Protein AF-A0A3D1PD24-F1 (afdb_monomer)

Mean predicted aligned error: 14.8 Å

Foldseek 3Di:
DDDAPDDPVLLVVLVPCLVPPPDVQLVLLSQLVNCVVPDPDQLVVSCVVSVHDSVVSVVSSVQCVVPNSVSSVDDPDDDDDDPCVVVLVVLVVVCVVPPDPALVSSQVVCCVPPVDHDDSVVSVVVCVVSPDDDDDDDDAPPPDDVVQQVCCCVPPVVVVVVCVVVVQAWEKFKDKDKAWLFADEDDDPDPDDDDADTDPDRFIKMKIKIATPPVRDIDIDIDRDDCALVNLLVVLVVVCVVVVPHAAEYEDEPDPRCPDPSNVVSCVVSNYHYHYHDHRPVVPRPCVVVNVVVCVVPRHRDGDPHYQPFDWDFDDDPVNPDDTDIDTDRDPPDDSVNVNVVPVVD

Solvent-accessible surface area (backbone atoms only — not comparable to full-atom values): 20754 Å² total; per-residue (Å²): 133,87,84,78,79,79,54,74,68,59,52,55,49,31,71,55,38,31,82,64,46,94,45,69,73,36,15,53,48,33,41,49,52,45,54,57,74,78,43,92,67,51,53,62,56,51,13,65,74,66,74,52,55,44,64,55,49,53,52,48,49,52,38,32,65,74,46,39,69,63,44,52,64,58,74,87,84,72,81,80,79,58,85,61,62,83,46,40,70,64,53,49,53,51,39,69,80,54,63,59,92,42,43,64,51,42,35,54,50,43,28,72,76,70,68,52,83,64,56,47,68,56,47,45,53,49,44,44,74,75,66,55,73,97,71,83,84,83,89,74,61,91,76,41,52,70,64,58,47,47,50,46,41,63,74,51,48,48,58,50,52,52,41,32,74,71,68,65,31,47,47,31,26,37,55,75,48,79,46,62,46,51,62,35,84,75,92,73,96,61,100,61,92,83,85,78,74,66,56,93,58,94,47,39,37,34,34,44,36,33,29,32,74,81,82,61,50,75,50,75,51,80,42,68,79,81,91,47,40,64,57,51,44,57,47,52,51,55,49,37,72,75,50,72,83,52,52,38,36,37,38,32,68,84,52,70,54,68,71,35,68,68,36,52,51,50,29,56,77,63,60,38,45,80,41,71,52,57,68,67,48,66,88,76,40,67,44,55,56,53,50,56,50,46,50,58,71,63,33,47,80,39,73,58,98,62,75,78,57,82,41,76,48,76,46,70,48,95,84,63,83,52,81,74,40,79,42,82,42,72,59,86,88,60,54,74,69,58,61,53,59,67,54,77,74,106

Nearest PDB structures (foldseek):
  7pel-assembly1_E  TM=8.522E-01  e=7.371E-05  Simian T-lymphotropic virus 1
  7ouf-assembly1_E  TM=5.739E-01  e=8.511E-06  Simian T-lymphotropic virus 1
  5ejk-assembly1_B  TM=6.943E-01  e=9.308E-05  Rous sarcoma virus - Prague C
  1cz9-assembly1_A-2  TM=6.840E-01  e=8.546E-04  Avian sarcoma virus
  7pel-assembly1_D  TM=4.764E-01  e=1.246E-04  Simian T-lymphotropic virus 1

Secondary structure (DSSP, 8-state):
-PPP---HHHHHHHHHHHHH-S-HHHHHHHHHHHHHHH----HHHHHHHHTS-HHHHHHHHHHHHHHHHHHHH-----PPPPTTGGGHHHHHHHHHHS--SSHHHHHHHHHHHH-----HHHHHHHHHHTT----PPPP--TT--HHHHHHHIIIIIHHHHHHHHTTS-EEEEEEEEEEE-S-B------SSPPP-PPPSS--EEEEEEEEETTT--EEEEEESS---HHHHHHHHHHHHHHS-SS-EEEEE---GGGSSHHHHHHHHHTTEEEEEPPTT-TTT-THHHHHHHHHHHHTBT---SS----EEEEE--TTS-SPPEEEEE--TTS-HHHHHHHHHT-

Radius of gyration: 34.72 Å; Cα contacts (8 Å, |Δi|>4): 420; chains: 1; bounding box: 72×53×85 Å

Sequence (346 aa):
MLTLQINEADLAVLTYEKYLYPCLLVQKRLEVIHLRALTELTNQQIAKLAGVHPDTVTDYVRCYNAKGLDGLKAVGYRGTNSSLDEHKSSLQASFLEQPPISSNQAVARIKALTGIVRSPTQVRQWMKKIGMKYQKTGQVPAKADPVKQQEWVTDTLTPLIQQVKEGKAHLLFMDSAHLVMGVFLCCLWSFSRVFIQSASARKRLNVLGAVDAVSKQITFLTITTYITAQTVVDFLGQLREKYPTLPLYIVLDNARYQHCQLVKQTAQLLAIHLLFLPAYSPNLNIIERLWKWLKKTCLYTRFYEAALPIRWVLLRD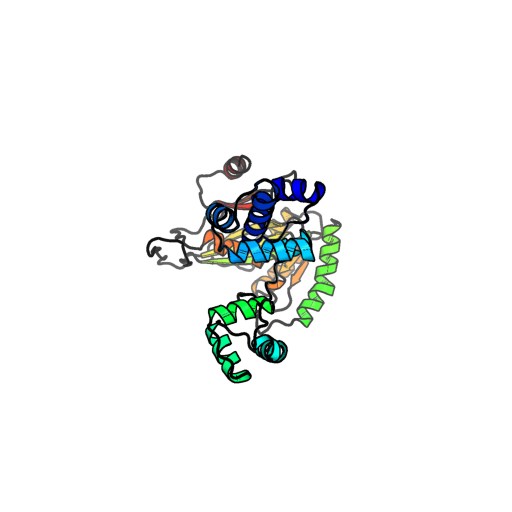PEGKLKTMALLCTDESFASLKIVSLFVRR

pLDDT: mean 82.23, std 16.43, range [32.06, 98.0]

Structure (mmCIF, N/CA/C/O backbone):
data_AF-A0A3D1PD24-F1
#
_entry.id   AF-A0A3D1PD24-F1
#
loop_
_atom_site.group_PDB
_atom_site.id
_atom_site.type_symbol
_atom_site.label_atom_id
_atom_site.label_alt_id
_atom_site.label_comp_id
_atom_site.label_asym_id
_atom_site.label_entity_id
_atom_site.label_seq_id
_atom_site.pdbx_PDB_ins_code
_atom_site.Cartn_x
_atom_site.Cartn_y
_atom_site.Cartn_z
_atom_site.occupancy
_atom_site.B_iso_or_equiv
_atom_site.auth_seq_id
_atom_site.auth_comp_id
_atom_site.auth_asym_id
_atom_site.auth_atom_id
_atom_site.pdbx_PDB_model_num
ATOM 1 N N . MET A 1 1 ? 42.394 17.077 -56.781 1.00 60.22 1 MET A N 1
ATOM 2 C CA . MET A 1 1 ? 41.866 17.383 -55.431 1.00 60.22 1 MET A CA 1
ATOM 3 C C . MET A 1 1 ? 40.442 17.884 -55.586 1.00 60.22 1 MET A C 1
ATOM 5 O O . MET A 1 1 ? 40.209 18.676 -56.484 1.00 60.22 1 MET A O 1
ATOM 9 N N . LEU A 1 2 ? 39.496 17.404 -54.776 1.00 70.12 2 LEU A N 1
ATOM 10 C CA . LEU A 1 2 ? 38.156 17.999 -54.707 1.00 70.12 2 LEU A CA 1
ATOM 11 C C . LEU A 1 2 ? 38.251 19.316 -53.932 1.00 70.12 2 LEU A C 1
ATOM 13 O O . LEU A 1 2 ? 38.697 19.307 -52.785 1.00 70.12 2 LEU A O 1
ATOM 17 N N . THR A 1 3 ? 37.856 20.421 -54.560 1.00 79.31 3 THR A N 1
ATOM 18 C CA . THR A 1 3 ? 37.843 21.747 -53.934 1.00 79.31 3 THR A CA 1
ATOM 19 C C . THR A 1 3 ? 36.712 21.823 -52.911 1.00 79.31 3 THR A C 1
ATOM 21 O O . THR A 1 3 ? 35.572 21.462 -53.213 1.00 79.31 3 THR A O 1
ATOM 24 N N . LEU A 1 4 ? 37.024 22.266 -51.693 1.00 85.38 4 LEU A N 1
ATOM 25 C CA . LEU A 1 4 ? 36.025 22.519 -50.657 1.00 85.38 4 LEU A CA 1
ATOM 26 C C . LEU A 1 4 ? 35.376 23.889 -50.905 1.00 85.38 4 LEU A C 1
ATOM 28 O O . LEU A 1 4 ? 36.087 24.882 -51.022 1.00 85.38 4 LEU A O 1
ATOM 32 N N . GLN A 1 5 ? 34.045 23.944 -50.965 1.00 82.81 5 GLN A N 1
ATOM 33 C CA . GLN A 1 5 ? 33.285 25.187 -51.144 1.00 82.81 5 GLN A CA 1
ATOM 34 C C . GLN A 1 5 ? 32.695 25.639 -49.803 1.00 82.81 5 GLN A C 1
ATOM 36 O O . GLN A 1 5 ? 31.508 25.455 -49.553 1.00 82.81 5 GLN A O 1
ATOM 41 N N . ILE A 1 6 ? 33.542 26.164 -48.914 1.00 86.12 6 ILE A N 1
ATOM 42 C CA . ILE A 1 6 ? 33.152 26.591 -47.561 1.00 86.12 6 ILE A CA 1
ATOM 43 C C . ILE A 1 6 ? 32.943 28.105 -47.479 1.00 86.12 6 ILE A C 1
ATOM 45 O O . ILE A 1 6 ? 33.699 28.869 -48.073 1.00 86.12 6 ILE A O 1
ATOM 49 N N . ASN A 1 7 ? 31.922 28.532 -46.733 1.00 86.62 7 ASN A N 1
ATOM 50 C CA . ASN A 1 7 ? 31.677 29.939 -46.411 1.00 86.62 7 ASN A CA 1
ATOM 51 C C . ASN A 1 7 ? 32.195 30.284 -44.997 1.00 86.62 7 ASN A C 1
ATOM 53 O O . ASN A 1 7 ? 32.404 29.402 -44.162 1.00 86.62 7 ASN A O 1
ATOM 57 N N . GLU A 1 8 ? 32.406 31.573 -44.720 1.00 83.25 8 GLU A N 1
ATOM 58 C CA . GLU A 1 8 ? 32.965 32.040 -43.438 1.00 83.25 8 GLU A CA 1
ATOM 59 C C . GLU A 1 8 ? 32.068 31.716 -42.232 1.00 83.25 8 GLU A C 1
ATOM 61 O O . GLU A 1 8 ? 32.572 31.416 -41.147 1.00 83.25 8 GLU A O 1
ATOM 66 N N . ALA A 1 9 ? 30.744 31.712 -42.420 1.00 86.56 9 ALA A N 1
ATOM 67 C CA . ALA A 1 9 ? 29.789 31.385 -41.363 1.00 86.56 9 ALA A CA 1
ATOM 68 C C . ALA A 1 9 ? 29.913 29.915 -40.921 1.00 86.56 9 ALA A C 1
ATOM 70 O O . ALA A 1 9 ? 29.987 29.621 -39.727 1.00 86.56 9 ALA A O 1
ATOM 71 N N . ASP A 1 10 ? 30.022 28.991 -41.872 1.00 87.88 10 ASP A N 1
ATOM 72 C CA . ASP A 1 10 ? 30.193 27.566 -41.609 1.00 87.88 10 ASP A CA 1
ATOM 73 C C . ASP A 1 10 ? 31.565 27.268 -41.000 1.00 87.88 10 ASP A C 1
ATOM 75 O O . ASP A 1 10 ? 31.677 26.407 -40.127 1.00 87.88 10 ASP A O 1
ATOM 79 N N . LEU A 1 11 ? 32.610 28.002 -41.396 1.00 88.50 11 LEU A N 1
ATOM 80 C CA . LEU A 1 11 ? 33.940 27.871 -40.801 1.00 88.50 11 LEU A CA 1
ATOM 81 C C . LEU A 1 11 ? 33.941 28.252 -39.308 1.00 88.50 11 LEU A C 1
ATOM 83 O O . LEU A 1 11 ? 34.553 27.554 -38.489 1.00 88.50 11 LEU A O 1
ATOM 87 N N . ALA A 1 12 ? 33.206 29.304 -38.933 1.00 87.75 12 ALA A N 1
ATOM 88 C CA . ALA A 1 12 ? 33.019 29.688 -37.534 1.00 87.75 12 ALA A CA 1
ATOM 89 C C . ALA A 1 12 ? 32.293 28.589 -36.735 1.00 87.75 12 ALA A C 1
ATOM 91 O O . ALA A 1 12 ? 32.724 28.229 -35.636 1.00 87.75 12 ALA A O 1
ATOM 92 N N . VAL A 1 13 ? 31.252 27.982 -37.316 1.00 88.62 13 VAL A N 1
ATOM 93 C CA . VAL A 1 13 ? 30.519 26.865 -36.697 1.00 88.62 13 VAL A CA 1
ATOM 94 C C . VAL A 1 13 ? 31.415 25.635 -36.520 1.00 88.62 13 VAL A C 1
ATOM 96 O O . VAL A 1 13 ? 31.437 25.040 -35.441 1.00 88.62 13 VAL A O 1
ATOM 99 N N . LEU A 1 14 ? 32.211 25.272 -37.531 1.00 90.38 14 LEU A N 1
ATOM 100 C CA . LEU A 1 14 ? 33.145 24.143 -37.461 1.00 90.38 14 LEU A CA 1
ATOM 101 C C . LEU A 1 14 ? 34.197 24.311 -36.363 1.00 90.38 14 LEU A C 1
ATOM 103 O O . LEU A 1 14 ? 34.564 23.330 -35.716 1.00 90.38 14 LEU A O 1
ATOM 107 N N . THR A 1 15 ? 34.680 25.536 -36.154 1.00 88.94 15 THR A N 1
ATOM 108 C CA . THR A 1 15 ? 35.715 25.846 -35.157 1.00 88.94 15 THR A CA 1
ATOM 109 C C . THR A 1 15 ? 35.258 25.477 -33.747 1.00 88.94 15 THR A C 1
ATOM 111 O O . THR A 1 15 ? 36.037 24.916 -32.973 1.00 88.94 15 THR A O 1
ATOM 114 N N . TYR A 1 16 ? 33.986 25.735 -33.440 1.00 88.81 16 TYR A N 1
ATOM 115 C CA . TYR A 1 16 ? 33.395 25.479 -32.130 1.00 88.81 16 TYR A CA 1
ATOM 116 C C . TYR A 1 16 ? 32.816 24.062 -32.012 1.00 88.81 16 TYR A C 1
ATOM 118 O O . TYR A 1 16 ? 33.122 23.318 -31.077 1.00 88.81 16 TYR A O 1
ATOM 126 N N . GLU A 1 17 ? 32.000 23.642 -32.979 1.00 91.50 17 GLU A N 1
ATOM 127 C CA . GLU A 1 17 ? 31.229 22.406 -32.856 1.00 91.50 17 GLU A CA 1
ATOM 128 C C . GLU A 1 17 ? 32.058 21.131 -33.027 1.00 91.50 17 GLU A C 1
ATOM 130 O O . GLU A 1 17 ? 31.660 20.085 -32.509 1.00 91.50 17 GLU A O 1
ATOM 135 N N . LYS A 1 18 ? 33.233 21.186 -33.671 1.00 90.00 18 LYS A N 1
ATOM 136 C CA . LYS A 1 18 ? 34.103 20.004 -33.798 1.00 90.00 18 LYS A CA 1
ATOM 137 C C . LYS A 1 18 ? 34.504 19.399 -32.444 1.00 90.00 18 LYS A C 1
ATOM 139 O O . LYS A 1 18 ? 34.756 18.203 -32.387 1.00 90.00 18 LYS A O 1
ATOM 144 N N . TYR A 1 19 ? 34.501 20.186 -31.362 1.00 89.50 19 TYR A N 1
ATOM 145 C CA . TYR A 1 19 ? 34.785 19.705 -30.003 1.00 89.50 19 TYR A CA 1
ATOM 146 C C . TYR A 1 19 ? 33.536 19.481 -29.140 1.00 89.50 19 TYR A C 1
ATOM 148 O O . TYR A 1 19 ? 33.609 18.791 -28.127 1.00 89.50 19 TYR A O 1
ATOM 156 N N . LEU A 1 20 ? 32.396 20.070 -29.512 1.00 89.12 20 LEU A N 1
ATOM 157 C CA . LEU A 1 20 ? 31.233 20.199 -28.624 1.00 89.12 20 LEU A CA 1
ATOM 158 C C . LEU A 1 20 ? 29.964 19.528 -29.156 1.00 89.12 20 LEU A C 1
ATOM 160 O O . LEU A 1 20 ? 28.981 19.407 -28.426 1.00 89.12 20 LEU A O 1
ATOM 164 N N . TYR A 1 21 ? 29.967 19.047 -30.402 1.00 90.19 21 TYR A N 1
ATOM 165 C CA . TYR A 1 21 ? 28.798 18.385 -30.968 1.00 90.19 21 TYR A CA 1
ATOM 166 C C . TYR A 1 21 ? 28.490 17.067 -30.220 1.00 90.19 21 TYR A C 1
ATOM 168 O O . TYR A 1 21 ? 29.398 16.260 -30.044 1.00 90.19 21 TYR A O 1
ATOM 176 N N . PRO A 1 22 ? 27.242 16.756 -29.820 1.00 88.38 22 PRO A N 1
ATOM 177 C CA . PRO A 1 22 ? 26.940 15.612 -28.939 1.00 88.38 22 PRO A CA 1
ATOM 178 C C . PRO A 1 22 ? 27.305 14.209 -29.467 1.00 88.38 22 PRO A C 1
ATOM 180 O O . PRO A 1 22 ? 27.325 13.242 -28.708 1.00 88.38 22 PRO A O 1
ATOM 183 N N . CYS A 1 23 ? 27.559 14.064 -30.769 1.00 88.25 23 CYS A N 1
ATOM 184 C CA . CYS A 1 23 ? 27.890 12.795 -31.416 1.00 88.25 23 CYS A CA 1
ATOM 185 C C . CYS A 1 23 ? 29.349 12.770 -31.895 1.00 88.25 23 CYS A C 1
ATOM 187 O O . CYS A 1 23 ? 29.710 13.518 -32.802 1.00 88.25 23 CYS A O 1
ATOM 189 N N . LEU A 1 24 ? 30.156 11.838 -31.372 1.00 87.25 24 LEU A N 1
ATOM 190 C CA . LEU A 1 24 ? 31.578 11.688 -31.723 1.00 87.25 24 LEU A CA 1
ATOM 191 C C . LEU A 1 24 ? 31.816 11.458 -33.227 1.00 87.25 24 LEU A C 1
ATOM 193 O O . LEU A 1 24 ? 32.790 11.947 -33.794 1.00 87.25 24 LEU A O 1
ATOM 197 N N . LEU A 1 25 ? 30.915 10.730 -33.897 1.00 89.00 25 LEU A N 1
ATOM 198 C CA . LEU A 1 25 ? 30.996 10.527 -35.347 1.00 89.00 25 LEU A CA 1
ATOM 199 C C . LEU A 1 25 ? 30.887 11.857 -36.104 1.00 89.00 25 LEU A C 1
ATOM 201 O O . LEU A 1 25 ? 31.612 12.077 -37.071 1.00 89.00 25 LEU A O 1
ATOM 205 N N . VAL A 1 26 ? 29.986 12.736 -35.665 1.00 91.69 26 VAL A N 1
ATOM 206 C CA . VAL A 1 26 ? 29.795 14.053 -36.276 1.00 91.69 26 VAL A CA 1
ATOM 207 C C . VAL A 1 26 ? 30.961 14.974 -35.929 1.00 91.69 26 VAL A C 1
ATOM 209 O O . VAL A 1 26 ? 31.475 15.615 -36.834 1.00 91.69 26 VAL A O 1
ATOM 212 N N . GLN A 1 27 ? 31.462 14.965 -34.689 1.00 93.25 27 GLN A N 1
ATOM 213 C CA . GLN A 1 27 ? 32.674 15.711 -34.312 1.00 93.25 27 GLN A CA 1
ATOM 214 C C . GLN A 1 27 ? 33.841 15.423 -35.272 1.00 93.25 27 GLN A C 1
ATOM 216 O O . GLN A 1 27 ? 34.402 16.350 -35.852 1.00 93.25 27 GLN A O 1
ATOM 221 N N . LYS A 1 28 ? 34.114 14.138 -35.552 1.00 91.19 28 LYS A N 1
ATOM 222 C CA . LYS A 1 28 ? 35.149 13.725 -36.518 1.00 91.19 28 LYS A CA 1
ATOM 223 C C . LYS A 1 28 ? 34.889 14.222 -37.943 1.00 91.19 28 LYS A C 1
ATOM 225 O O . LYS A 1 28 ? 35.827 14.579 -38.649 1.00 91.19 28 LYS A O 1
ATOM 230 N N . ARG A 1 29 ? 33.628 14.248 -38.393 1.00 94.00 29 ARG A N 1
ATOM 231 C CA . ARG A 1 29 ? 33.259 14.805 -39.711 1.00 94.00 29 ARG A CA 1
ATOM 232 C C . ARG A 1 29 ? 33.572 16.297 -39.791 1.00 94.00 29 ARG A C 1
ATOM 234 O O . ARG A 1 29 ? 34.163 16.736 -40.774 1.00 94.00 29 ARG A O 1
ATOM 241 N N . LEU A 1 30 ? 33.193 17.053 -38.760 1.00 94.50 30 LEU A N 1
ATOM 242 C CA . LEU A 1 30 ? 33.419 18.497 -38.687 1.00 94.50 30 LEU A CA 1
ATOM 243 C C . LEU A 1 30 ? 34.918 18.821 -38.589 1.00 94.50 30 LEU A C 1
ATOM 245 O O . LEU A 1 30 ? 35.394 19.713 -39.285 1.00 94.50 30 LEU A O 1
ATOM 249 N N . GLU A 1 31 ? 35.681 18.057 -37.804 1.00 94.50 31 GLU A N 1
ATOM 250 C CA . GLU A 1 31 ? 37.136 18.205 -37.690 1.00 94.50 31 GLU A CA 1
ATOM 251 C C . GLU A 1 31 ? 37.848 18.020 -39.038 1.00 94.50 31 GLU A C 1
ATOM 253 O O . GLU A 1 31 ? 38.692 18.835 -39.408 1.00 94.50 31 GLU A O 1
ATOM 258 N N . VAL A 1 32 ? 37.466 17.001 -39.816 1.00 94.38 32 VAL A N 1
ATOM 259 C CA . VAL A 1 32 ? 38.038 16.754 -41.148 1.00 94.38 32 VAL A CA 1
ATOM 260 C C . VAL A 1 32 ? 37.785 17.924 -42.102 1.00 94.38 32 VAL A C 1
ATOM 262 O O . VAL A 1 32 ? 38.704 18.327 -42.816 1.00 94.38 32 VAL A O 1
ATOM 265 N N . ILE A 1 33 ? 36.574 18.492 -42.111 1.00 94.62 33 ILE A N 1
ATOM 266 C CA . ILE A 1 33 ? 36.247 19.645 -42.968 1.00 94.62 33 ILE A CA 1
ATOM 267 C C . ILE A 1 33 ? 36.948 20.915 -42.489 1.00 94.62 33 ILE A C 1
ATOM 269 O O . ILE A 1 33 ? 37.470 21.666 -43.308 1.00 94.62 33 ILE A O 1
ATOM 273 N N . HIS A 1 34 ? 37.060 21.111 -41.176 1.00 94.06 34 HIS A N 1
ATOM 274 C CA . HIS A 1 34 ? 37.813 22.217 -40.593 1.00 94.06 34 HIS A CA 1
ATOM 275 C C . HIS A 1 34 ? 39.303 22.164 -40.974 1.00 94.06 34 HIS A C 1
ATOM 277 O O . HIS A 1 34 ? 39.873 23.170 -41.389 1.00 94.06 34 HIS A O 1
ATOM 283 N N . LEU A 1 35 ? 39.947 20.993 -40.874 1.00 92.44 35 LEU A N 1
ATOM 284 C CA . LEU A 1 35 ? 41.343 20.805 -41.297 1.00 92.44 35 LEU A CA 1
ATOM 285 C C . LEU A 1 35 ? 41.518 21.052 -42.798 1.00 92.44 35 LEU A C 1
ATOM 287 O O . LEU A 1 35 ? 42.517 21.634 -43.215 1.00 92.44 35 LEU A O 1
ATOM 291 N N . ARG A 1 36 ? 40.531 20.649 -43.603 1.00 91.44 36 ARG A N 1
ATOM 292 C CA . ARG A 1 36 ? 40.486 20.926 -45.042 1.00 91.44 36 ARG A CA 1
ATOM 293 C C . ARG A 1 36 ? 40.416 22.406 -45.375 1.00 91.44 36 ARG A C 1
ATOM 295 O O . ARG A 1 36 ? 40.975 22.803 -46.387 1.00 91.44 36 ARG A O 1
ATOM 302 N N . ALA A 1 37 ? 39.661 23.165 -44.588 1.00 89.75 37 ALA A N 1
ATOM 303 C CA . ALA A 1 37 ? 39.393 24.573 -44.840 1.00 89.75 37 ALA A CA 1
ATOM 304 C C . ALA A 1 37 ? 40.572 25.475 -44.457 1.00 89.75 37 ALA A C 1
ATOM 306 O O . ALA A 1 37 ? 40.779 26.500 -45.093 1.00 89.75 37 ALA A O 1
ATOM 307 N N . LEU A 1 38 ? 41.345 25.096 -43.433 1.00 89.06 38 LEU A N 1
ATOM 308 C CA . LEU A 1 38 ? 42.434 25.922 -42.897 1.00 89.06 38 LEU A CA 1
ATOM 309 C C . LEU A 1 38 ? 43.831 25.555 -43.405 1.00 89.06 38 LEU A C 1
ATOM 311 O O . LEU A 1 38 ? 44.797 26.222 -43.043 1.00 89.06 38 LEU A O 1
ATOM 315 N N . THR A 1 39 ? 43.976 24.470 -44.169 1.00 87.75 39 THR A N 1
ATOM 316 C CA . THR A 1 39 ? 45.295 23.971 -44.572 1.00 87.75 39 THR A CA 1
ATOM 317 C C . THR A 1 39 ? 45.320 23.511 -46.024 1.00 87.75 39 THR A C 1
ATOM 319 O O . THR A 1 39 ? 44.330 23.013 -46.551 1.00 87.75 39 THR A O 1
ATOM 322 N N . GLU A 1 40 ? 46.496 23.578 -46.646 1.00 86.69 40 GLU A N 1
ATOM 323 C CA . GLU A 1 40 ? 46.749 23.018 -47.983 1.00 86.69 40 GLU A CA 1
ATOM 324 C C . GLU A 1 40 ? 47.172 21.535 -47.935 1.00 86.69 40 GLU A C 1
ATOM 326 O O . GLU A 1 40 ? 47.715 20.982 -48.892 1.00 86.69 40 GLU A O 1
ATOM 331 N N . LEU A 1 41 ? 46.935 20.857 -46.806 1.00 88.81 41 LEU A N 1
ATOM 332 C CA . LEU A 1 41 ? 47.345 19.469 -46.603 1.00 88.81 41 LEU A CA 1
ATOM 333 C C . LEU A 1 41 ? 46.618 18.513 -47.555 1.00 88.81 41 LEU A C 1
ATOM 335 O O . LEU A 1 41 ? 45.427 18.635 -47.836 1.00 88.81 41 LEU A O 1
ATOM 339 N N . THR A 1 42 ? 47.311 17.469 -48.000 1.00 90.62 42 THR A N 1
ATOM 340 C CA . THR A 1 42 ? 46.719 16.406 -48.826 1.00 90.62 42 THR A CA 1
ATOM 341 C C . THR A 1 42 ? 45.659 15.598 -48.063 1.00 90.62 42 THR A C 1
ATOM 343 O O . THR A 1 42 ? 45.658 15.545 -46.833 1.00 90.62 42 THR A O 1
ATOM 346 N N . ASN A 1 43 ? 44.755 14.904 -48.776 1.00 90.75 43 ASN A N 1
ATOM 347 C CA . ASN A 1 43 ? 43.771 14.003 -48.142 1.00 90.75 43 ASN A CA 1
ATOM 348 C C . ASN A 1 43 ? 44.445 12.974 -47.223 1.00 90.75 43 ASN A C 1
ATOM 350 O O . ASN A 1 43 ? 43.896 12.664 -46.173 1.00 90.75 43 ASN A O 1
ATOM 354 N N . GLN A 1 44 ? 45.628 12.474 -47.594 1.00 92.38 44 GLN A N 1
ATOM 355 C CA . GLN A 1 44 ? 46.380 11.507 -46.793 1.00 92.38 44 GLN A CA 1
ATOM 356 C C . GLN A 1 44 ? 46.877 12.109 -45.472 1.00 92.38 44 GLN A C 1
ATOM 358 O O . GLN A 1 44 ? 46.786 11.468 -44.427 1.00 92.38 44 GLN A O 1
ATOM 363 N N . GLN A 1 45 ? 47.363 13.351 -45.497 1.00 92.75 45 GLN A N 1
ATOM 364 C CA . GLN A 1 45 ? 47.817 14.046 -44.292 1.00 92.75 45 GLN A CA 1
ATOM 365 C C . GLN A 1 45 ? 46.645 14.384 -43.363 1.00 92.75 45 GLN A C 1
ATOM 367 O O . GLN A 1 45 ? 46.730 14.124 -42.166 1.00 92.75 45 GLN A O 1
ATOM 372 N N . ILE A 1 46 ? 45.524 14.873 -43.907 1.00 93.81 46 ILE A N 1
ATOM 373 C CA . ILE A 1 46 ? 44.309 15.150 -43.120 1.00 93.81 46 ILE A CA 1
ATOM 374 C C . ILE A 1 46 ? 43.740 13.861 -42.519 1.00 93.81 46 ILE A C 1
ATOM 376 O O . ILE A 1 46 ? 43.385 13.835 -41.345 1.00 93.81 46 ILE A O 1
ATOM 380 N N . ALA A 1 47 ? 43.708 12.775 -43.294 1.00 93.38 47 ALA A N 1
ATOM 381 C CA . ALA A 1 47 ? 43.282 11.459 -42.830 1.00 93.38 47 ALA A CA 1
ATOM 382 C C . ALA A 1 47 ? 44.132 10.959 -41.652 1.00 93.38 47 ALA A C 1
ATOM 384 O O . ALA A 1 47 ? 43.587 10.479 -40.659 1.00 93.38 47 ALA A O 1
ATOM 385 N N . LYS A 1 48 ? 45.458 11.142 -41.729 1.00 94.50 48 LYS A N 1
ATOM 386 C CA . LYS A 1 48 ? 46.389 10.802 -40.646 1.00 94.50 48 LYS A CA 1
ATOM 387 C C . LYS A 1 48 ? 46.138 11.631 -39.382 1.00 94.50 48 LYS A C 1
ATOM 389 O O . LYS A 1 48 ? 46.165 11.065 -38.296 1.00 94.50 48 LYS A O 1
ATOM 394 N N . LEU A 1 49 ? 45.883 12.934 -39.517 1.00 93.25 49 LEU A N 1
ATOM 395 C CA . LEU A 1 49 ? 45.622 13.829 -38.382 1.00 93.25 49 LEU A CA 1
ATOM 396 C C . LEU A 1 49 ? 44.275 13.541 -37.703 1.00 93.25 49 LEU A C 1
ATOM 398 O O . LEU A 1 49 ? 44.214 13.480 -36.482 1.00 93.25 49 LEU A O 1
ATOM 402 N N . ALA A 1 50 ? 43.219 13.309 -38.485 1.00 90.44 50 ALA A N 1
ATOM 403 C CA . ALA A 1 50 ? 41.870 13.049 -37.972 1.00 90.44 50 ALA A CA 1
ATOM 404 C C . ALA A 1 50 ? 41.602 11.565 -37.633 1.00 90.44 50 ALA A C 1
ATOM 406 O O . ALA A 1 50 ? 40.516 11.212 -37.164 1.00 90.44 50 ALA A O 1
ATOM 407 N N . GLY A 1 51 ? 42.560 10.669 -37.899 1.00 92.62 51 GLY A N 1
ATOM 408 C CA . GLY A 1 51 ? 42.429 9.231 -37.651 1.00 92.62 51 GLY A CA 1
ATOM 409 C C . GLY A 1 51 ? 41.312 8.566 -38.466 1.00 92.62 51 GLY A C 1
ATOM 410 O O . GLY A 1 51 ? 40.535 7.777 -37.920 1.00 92.62 51 GLY A O 1
ATOM 411 N N . VAL A 1 52 ? 41.198 8.907 -39.754 1.00 92.62 52 VAL A N 1
ATOM 412 C CA . VAL A 1 52 ? 40.208 8.352 -40.702 1.00 92.62 52 VAL A CA 1
ATOM 413 C C . VAL A 1 52 ? 40.888 7.822 -41.971 1.00 92.62 52 VAL A C 1
ATOM 415 O O . VAL A 1 52 ? 42.078 8.038 -42.176 1.00 92.62 52 VAL A O 1
ATOM 418 N N . HIS A 1 53 ? 40.151 7.126 -42.842 1.00 93.25 53 HIS A N 1
ATOM 419 C CA . HIS A 1 53 ? 40.674 6.693 -44.144 1.00 93.25 53 HIS A CA 1
ATOM 420 C C . HIS A 1 53 ? 40.730 7.876 -45.141 1.00 93.25 53 HIS A C 1
ATOM 422 O O . HIS A 1 53 ? 39.844 8.735 -45.096 1.00 93.25 53 HIS A O 1
ATOM 428 N N . PRO A 1 54 ? 41.701 7.946 -46.077 1.00 90.94 54 PRO A N 1
ATOM 429 C CA . PRO A 1 54 ? 41.764 9.011 -47.089 1.00 90.94 54 PRO A CA 1
ATOM 430 C C . PRO A 1 54 ? 40.488 9.174 -47.927 1.00 90.94 54 PRO A C 1
ATOM 432 O O . PRO A 1 54 ? 40.095 10.303 -48.230 1.00 90.94 54 PRO A O 1
ATOM 435 N N . ASP A 1 55 ? 39.799 8.076 -48.245 1.00 93.38 55 ASP A N 1
ATOM 436 C CA . ASP A 1 55 ? 38.517 8.123 -48.966 1.00 93.38 55 ASP A CA 1
ATOM 437 C C . ASP A 1 55 ? 37.406 8.754 -48.127 1.00 93.38 55 ASP A C 1
ATOM 439 O O . ASP A 1 55 ? 36.596 9.517 -48.643 1.00 93.38 55 ASP A O 1
ATOM 443 N N . THR A 1 56 ? 37.422 8.541 -46.810 1.00 92.19 56 THR A N 1
ATOM 444 C CA . THR A 1 56 ? 36.470 9.168 -45.888 1.00 92.19 56 THR A CA 1
ATOM 445 C C . THR A 1 56 ? 36.601 10.692 -45.897 1.00 92.19 56 THR A C 1
ATOM 447 O O . THR A 1 56 ? 35.595 11.395 -45.837 1.00 92.19 56 THR A O 1
ATOM 450 N N . VAL A 1 57 ? 37.823 11.223 -46.036 1.00 92.69 57 VAL A N 1
ATOM 451 C CA . VAL A 1 57 ? 38.039 12.670 -46.221 1.00 92.69 57 VAL A CA 1
ATOM 452 C C . VAL A 1 57 ? 37.367 13.149 -47.507 1.00 92.69 57 VAL A C 1
ATOM 454 O O . VAL A 1 57 ? 36.705 14.185 -47.512 1.00 92.69 57 VAL A O 1
ATOM 457 N N . THR A 1 58 ? 37.501 12.384 -48.590 1.00 92.81 58 THR A N 1
ATOM 458 C CA . THR A 1 58 ? 36.857 12.679 -49.876 1.00 92.81 58 THR A CA 1
ATOM 459 C C . THR A 1 58 ? 35.331 12.667 -49.758 1.00 92.81 58 THR A C 1
ATOM 461 O O . THR A 1 58 ? 34.671 13.589 -50.240 1.00 92.81 58 THR A O 1
ATOM 464 N N . ASP A 1 59 ? 34.768 11.669 -49.083 1.00 92.38 59 ASP A N 1
ATOM 465 C CA . ASP A 1 59 ? 33.324 11.527 -48.890 1.00 92.38 59 ASP A CA 1
ATOM 466 C C . ASP A 1 59 ? 32.738 12.640 -48.024 1.00 92.38 59 ASP A C 1
ATOM 468 O O . ASP A 1 59 ? 31.658 13.150 -48.322 1.00 92.38 59 ASP A O 1
ATOM 472 N N . TYR A 1 60 ? 33.455 13.074 -46.986 1.00 94.12 60 TYR A N 1
ATOM 473 C CA . TYR A 1 60 ? 33.019 14.196 -46.159 1.00 94.12 60 TYR A CA 1
ATOM 474 C C . TYR A 1 60 ? 33.035 15.506 -46.944 1.00 94.12 60 TYR A C 1
ATOM 476 O O . TYR A 1 60 ? 32.066 16.258 -46.863 1.00 94.12 60 TYR A O 1
ATOM 484 N N . VAL A 1 61 ? 34.071 15.760 -47.754 1.00 92.69 61 VAL A N 1
ATOM 485 C CA . VAL A 1 61 ? 34.125 16.952 -48.622 1.00 92.69 61 VAL A CA 1
ATOM 486 C C . VAL A 1 61 ? 32.977 16.939 -49.631 1.00 92.69 61 VAL A C 1
ATOM 488 O O . VAL A 1 61 ? 32.307 17.952 -49.809 1.00 92.69 61 VAL A O 1
ATOM 491 N N . ARG A 1 62 ? 32.685 15.785 -50.244 1.00 93.56 62 ARG A N 1
ATOM 492 C CA . ARG A 1 62 ? 31.522 15.626 -51.134 1.00 93.56 62 ARG A CA 1
ATOM 493 C C . ARG A 1 62 ? 30.203 15.872 -50.405 1.00 93.56 62 ARG A C 1
ATOM 495 O O . ARG A 1 62 ? 29.339 16.559 -50.937 1.00 93.56 62 ARG A O 1
ATOM 502 N N . CYS A 1 63 ? 30.048 15.322 -49.201 1.00 91.56 63 CYS A N 1
ATOM 503 C CA . CYS A 1 63 ? 28.846 15.493 -48.390 1.00 91.56 63 CYS A CA 1
ATOM 504 C C . CYS A 1 63 ? 28.616 16.967 -48.041 1.00 91.56 63 CYS A C 1
ATOM 506 O O . CYS A 1 63 ? 27.508 17.465 -48.222 1.00 91.56 63 CYS A O 1
ATOM 508 N N . TYR A 1 64 ? 29.668 17.668 -47.613 1.00 92.94 64 TYR A N 1
ATOM 509 C CA . TYR A 1 64 ? 29.599 19.090 -47.302 1.00 92.94 64 TYR A CA 1
ATOM 510 C C . TYR A 1 64 ? 29.282 19.932 -48.543 1.00 92.94 64 TYR A C 1
ATOM 512 O O . TYR A 1 64 ? 28.332 20.704 -48.515 1.00 92.94 64 TYR A O 1
ATOM 520 N N . ASN A 1 65 ? 29.983 19.729 -49.662 1.00 92.94 65 ASN A N 1
ATOM 521 C CA . ASN A 1 65 ? 29.701 20.476 -50.894 1.00 92.94 65 ASN A CA 1
ATOM 522 C C . ASN A 1 65 ? 28.263 20.251 -51.405 1.00 92.94 65 ASN A C 1
ATOM 524 O O . ASN A 1 65 ? 27.682 21.140 -52.015 1.00 92.94 65 ASN A O 1
ATOM 528 N N . ALA A 1 66 ? 27.681 19.068 -51.174 1.00 91.56 66 ALA A N 1
ATOM 529 C CA . ALA A 1 66 ? 26.329 18.749 -51.630 1.00 91.56 66 ALA A CA 1
ATOM 530 C C . ALA A 1 66 ? 25.215 19.188 -50.663 1.00 91.56 66 ALA A C 1
ATOM 532 O O . ALA A 1 66 ? 24.094 19.432 -51.103 1.00 91.56 66 ALA A O 1
ATOM 533 N N . LYS A 1 67 ? 25.469 19.191 -49.347 1.00 91.19 67 LYS A N 1
ATOM 534 C CA . LYS A 1 67 ? 24.426 19.294 -48.305 1.00 91.19 67 LYS A CA 1
ATOM 535 C C . LYS A 1 67 ? 24.792 20.209 -47.128 1.00 91.19 67 LYS A C 1
ATOM 537 O O . LYS A 1 67 ? 24.054 20.251 -46.146 1.00 91.19 67 LYS A O 1
ATOM 542 N N . GLY A 1 68 ? 25.929 20.895 -47.192 1.00 91.44 68 GLY A N 1
ATOM 543 C CA . GLY A 1 68 ? 26.432 21.775 -46.139 1.00 91.44 68 GLY A CA 1
ATOM 544 C C . GLY A 1 68 ? 26.669 21.068 -44.802 1.00 91.44 68 GLY A C 1
ATOM 545 O O . GLY A 1 68 ? 26.840 19.844 -44.723 1.00 91.44 68 GLY A O 1
ATOM 546 N N . LEU A 1 69 ? 26.664 21.852 -43.721 1.00 90.19 69 LEU A N 1
ATOM 547 C CA . LEU A 1 69 ? 26.831 21.344 -42.355 1.00 90.19 69 LEU A CA 1
ATOM 548 C C . LEU A 1 69 ? 25.721 20.372 -41.942 1.00 90.19 69 LEU A C 1
ATOM 550 O O . LEU A 1 69 ? 26.003 19.390 -41.253 1.00 90.19 69 LEU A O 1
ATOM 554 N N . ASP A 1 70 ? 24.488 20.590 -42.398 1.00 89.81 70 ASP A N 1
ATOM 555 C CA . ASP A 1 70 ? 23.353 19.713 -42.090 1.00 89.81 70 ASP A CA 1
ATOM 556 C C . ASP A 1 70 ? 23.577 18.289 -42.612 1.00 89.81 70 ASP A C 1
ATOM 558 O O . ASP A 1 70 ? 23.281 17.309 -41.923 1.00 89.81 70 ASP A O 1
ATOM 562 N N . GLY A 1 71 ? 24.204 18.152 -43.785 1.00 89.50 71 GLY A N 1
ATOM 563 C CA . GLY A 1 71 ? 24.622 16.859 -44.326 1.00 89.50 71 GLY A CA 1
ATOM 564 C C . GLY A 1 71 ? 25.655 16.135 -43.460 1.00 89.50 71 GLY A C 1
ATOM 565 O O . GLY A 1 71 ? 25.568 14.918 -43.281 1.00 89.50 71 GLY A O 1
ATOM 566 N N . LEU A 1 72 ? 26.613 16.865 -42.882 1.00 90.56 72 LEU A N 1
ATOM 567 C CA . LEU A 1 72 ? 27.622 16.290 -41.983 1.00 90.56 72 LEU A CA 1
ATOM 568 C C . LEU A 1 72 ? 27.018 15.880 -40.634 1.00 90.56 72 LEU A C 1
ATOM 570 O O . LEU A 1 72 ? 27.396 14.836 -40.087 1.00 90.56 72 LEU A O 1
ATOM 574 N N . LYS A 1 73 ? 26.065 16.675 -40.130 1.00 91.69 73 LYS A N 1
ATOM 575 C CA . LYS A 1 73 ? 25.342 16.461 -38.867 1.00 91.69 73 LYS A CA 1
ATOM 576 C C . LYS A 1 73 ? 24.287 15.358 -38.957 1.00 91.69 73 LYS A C 1
ATOM 578 O O . LYS A 1 73 ? 23.945 14.761 -37.939 1.00 91.69 73 LYS A O 1
ATOM 583 N N . ALA A 1 74 ? 23.804 15.032 -40.154 1.00 88.88 74 ALA A N 1
ATOM 584 C CA . ALA A 1 74 ? 22.834 13.965 -40.352 1.00 88.88 74 ALA A CA 1
ATOM 585 C C . ALA A 1 74 ? 23.427 12.583 -40.010 1.00 88.88 74 ALA A C 1
ATOM 587 O O . ALA A 1 74 ? 24.347 12.075 -40.667 1.00 88.88 74 ALA A O 1
ATOM 588 N N . VAL A 1 75 ? 22.856 11.933 -38.992 1.00 81.50 75 VAL A N 1
ATOM 589 C CA . VAL A 1 75 ? 23.204 10.563 -38.605 1.00 81.50 75 VAL A CA 1
ATOM 590 C C . VAL A 1 75 ? 22.012 9.644 -38.854 1.00 81.50 75 VAL A C 1
ATOM 592 O O . VAL A 1 75 ? 21.015 9.673 -38.141 1.00 81.50 75 VAL A O 1
ATOM 595 N N . GLY A 1 76 ? 22.106 8.822 -39.899 1.00 71.12 76 GLY A N 1
ATOM 596 C CA . GLY A 1 76 ? 21.020 7.961 -40.376 1.00 71.12 76 GLY A CA 1
ATOM 597 C C . GLY A 1 76 ? 20.850 6.650 -39.607 1.00 71.12 76 GLY A C 1
ATOM 598 O O . GLY A 1 76 ? 20.604 5.626 -40.243 1.00 71.12 76 GLY A O 1
ATOM 599 N N . TYR A 1 77 ? 21.002 6.638 -38.278 1.00 68.62 77 TYR A N 1
ATOM 600 C CA . TYR A 1 77 ? 20.747 5.427 -37.491 1.00 68.62 77 TYR A CA 1
ATOM 601 C C . TYR A 1 77 ? 19.268 5.042 -37.601 1.00 68.62 77 TYR A C 1
ATOM 603 O O . TYR A 1 77 ? 18.408 5.599 -36.923 1.00 68.62 77 TYR A O 1
ATOM 611 N N . ARG A 1 78 ? 18.960 4.072 -38.462 1.00 61.16 78 ARG A N 1
ATOM 612 C CA . ARG A 1 78 ? 17.641 3.442 -38.522 1.00 61.16 78 ARG A CA 1
ATOM 613 C C . ARG A 1 78 ? 17.675 2.206 -37.637 1.00 61.16 78 ARG A C 1
ATOM 615 O O . ARG A 1 78 ? 18.338 1.226 -37.966 1.00 61.16 78 ARG A O 1
ATOM 622 N N . GLY A 1 79 ? 16.984 2.261 -36.502 1.00 60.78 79 GLY A N 1
ATOM 623 C CA . GLY A 1 79 ? 16.703 1.052 -35.734 1.00 60.78 79 GLY A CA 1
ATOM 624 C C . GLY A 1 79 ? 15.835 0.105 -36.563 1.00 60.78 79 GLY A C 1
ATOM 625 O O . GLY A 1 79 ? 14.914 0.547 -37.247 1.00 60.78 79 GLY A O 1
ATOM 626 N N . THR A 1 80 ? 16.119 -1.193 -36.516 1.00 65.62 80 THR A N 1
ATOM 627 C CA . THR A 1 80 ? 15.222 -2.208 -37.072 1.00 65.62 80 THR A CA 1
ATOM 628 C C . THR A 1 80 ? 14.033 -2.408 -36.135 1.00 65.62 80 THR A C 1
ATOM 630 O O . THR A 1 80 ? 14.192 -2.530 -34.917 1.00 65.62 80 THR A O 1
ATOM 633 N N . ASN A 1 81 ? 12.820 -2.435 -36.694 1.00 71.06 81 ASN A N 1
ATOM 634 C CA . ASN A 1 81 ? 11.639 -2.840 -35.935 1.00 71.06 81 ASN A CA 1
ATOM 635 C C . ASN A 1 81 ? 11.763 -4.321 -35.560 1.00 71.06 81 ASN A C 1
ATOM 637 O O . ASN A 1 81 ? 12.344 -5.121 -36.296 1.00 71.06 81 ASN A O 1
ATOM 641 N N . SER A 1 82 ? 11.253 -4.686 -34.384 1.00 78.56 82 SER A N 1
ATOM 642 C CA . SER A 1 82 ? 11.305 -6.079 -33.950 1.00 78.56 82 SER A CA 1
ATOM 643 C C . SER A 1 82 ? 10.328 -6.888 -34.793 1.00 78.56 82 SER A C 1
ATOM 645 O O . SER A 1 82 ? 9.186 -6.471 -34.939 1.00 78.56 82 SER A O 1
ATOM 647 N N . SER A 1 83 ? 10.704 -8.088 -35.241 1.00 84.38 83 SER A N 1
ATOM 648 C CA . SER A 1 83 ? 9.753 -9.032 -35.863 1.00 84.38 83 SER A CA 1
ATOM 649 C C . SER A 1 83 ? 8.588 -9.396 -34.928 1.00 84.38 83 SER A C 1
ATOM 651 O O . SER A 1 83 ? 7.566 -9.903 -35.362 1.00 84.38 83 SER A O 1
ATOM 653 N N . LEU A 1 84 ? 8.729 -9.145 -33.619 1.00 87.75 84 LEU A N 1
ATOM 654 C CA . LEU A 1 84 ? 7.639 -9.305 -32.652 1.00 87.75 84 LEU A CA 1
ATOM 655 C C . LEU A 1 84 ? 6.591 -8.186 -32.733 1.00 87.75 84 LEU A C 1
ATOM 657 O O . LE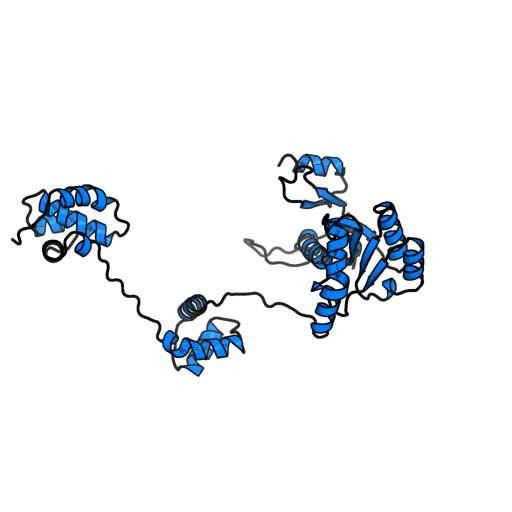U A 1 84 ? 5.488 -8.364 -32.226 1.00 87.75 84 LEU A O 1
ATOM 661 N N . ASP A 1 85 ? 6.925 -7.035 -33.326 1.00 86.12 85 ASP A N 1
ATOM 662 C CA . ASP A 1 85 ? 6.019 -5.887 -33.410 1.00 86.12 85 ASP A CA 1
ATOM 663 C C . ASP A 1 85 ? 4.818 -6.190 -34.331 1.00 86.12 85 ASP A C 1
ATOM 665 O O . ASP A 1 85 ? 3.721 -5.704 -34.063 1.00 86.12 85 ASP A O 1
ATOM 669 N N . GLU A 1 86 ? 4.979 -7.080 -35.318 1.00 90.44 86 GLU A N 1
ATOM 670 C CA . GLU A 1 86 ? 3.897 -7.590 -36.182 1.00 90.44 86 GLU A CA 1
ATOM 671 C C . GLU A 1 86 ? 2.858 -8.416 -35.405 1.00 90.44 86 GLU A C 1
ATOM 673 O O . GLU A 1 86 ? 1.667 -8.382 -35.704 1.00 90.44 86 GLU A O 1
ATOM 678 N N . HIS A 1 87 ? 3.287 -9.101 -34.342 1.00 91.19 87 HIS A N 1
ATOM 679 C CA . HIS A 1 87 ? 2.429 -9.927 -33.486 1.00 91.19 87 HIS A CA 1
ATOM 680 C C . HIS A 1 87 ? 2.063 -9.237 -32.166 1.00 91.19 87 HIS A C 1
ATOM 682 O O . HIS A 1 87 ? 1.609 -9.882 -31.218 1.00 91.19 87 HIS A O 1
ATOM 688 N N . LYS A 1 88 ? 2.280 -7.922 -32.061 1.00 90.50 88 LYS A N 1
ATOM 689 C CA . LYS A 1 88 ? 2.128 -7.190 -30.800 1.00 90.50 88 LYS A CA 1
ATOM 690 C C . LYS A 1 88 ? 0.736 -7.361 -30.191 1.00 90.50 88 LYS A C 1
ATOM 692 O O . LYS A 1 88 ? 0.646 -7.648 -29.002 1.00 90.50 88 LYS A O 1
ATOM 697 N N . SER A 1 89 ? -0.323 -7.226 -30.987 1.00 90.88 89 SER A N 1
ATOM 698 C CA . SER A 1 89 ? -1.704 -7.289 -30.492 1.00 90.88 89 SER A CA 1
ATOM 699 C C . SER A 1 89 ? -2.066 -8.669 -29.935 1.00 90.88 89 SER A C 1
ATOM 701 O O . SER A 1 89 ? -2.630 -8.757 -28.846 1.00 90.88 89 SER A O 1
ATOM 703 N N . SER A 1 90 ? -1.693 -9.753 -30.625 1.00 92.69 90 SER A N 1
ATOM 704 C CA . SER A 1 90 ? -1.983 -11.121 -30.169 1.00 92.69 90 SER A CA 1
ATOM 705 C C . SER A 1 90 ? -1.169 -11.497 -28.929 1.00 92.69 90 SER A C 1
ATOM 707 O O . SER A 1 90 ? -1.704 -12.074 -27.981 1.00 92.69 90 SER A O 1
ATOM 709 N N . LEU A 1 91 ? 0.107 -11.106 -28.888 1.00 92.44 91 LEU A N 1
ATOM 710 C CA . LEU A 1 91 ? 0.964 -11.303 -27.720 1.00 92.44 91 LEU A CA 1
ATOM 711 C C . LEU A 1 91 ? 0.471 -10.497 -26.510 1.00 92.44 91 LEU A C 1
ATOM 713 O O . LEU A 1 91 ? 0.466 -11.021 -25.398 1.00 92.44 91 LEU A O 1
ATOM 717 N N . GLN A 1 92 ? 0.015 -9.256 -26.711 1.00 93.25 92 GLN A N 1
ATOM 718 C CA . GLN A 1 92 ? -0.574 -8.443 -25.643 1.00 93.25 92 GLN A CA 1
ATOM 719 C C . GLN A 1 92 ? -1.856 -9.069 -25.092 1.00 93.25 92 GLN A C 1
ATOM 721 O O . GLN A 1 92 ? -1.979 -9.174 -23.875 1.00 93.25 92 GLN A O 1
ATOM 726 N N . ALA A 1 93 ? -2.767 -9.530 -25.952 1.00 91.25 93 ALA A N 1
ATOM 727 C CA . ALA A 1 93 ? -3.986 -10.210 -25.516 1.00 91.25 93 ALA A CA 1
ATOM 728 C C . ALA A 1 93 ? -3.665 -11.461 -24.678 1.00 91.25 93 ALA A C 1
ATOM 730 O O . ALA A 1 93 ? -4.156 -11.592 -23.558 1.00 91.25 93 ALA A O 1
ATOM 731 N N . SER A 1 94 ? -2.750 -12.317 -25.155 1.00 93.00 94 SER A N 1
ATOM 732 C CA . SER A 1 94 ? -2.341 -13.514 -24.408 1.00 93.00 94 SER A CA 1
ATOM 733 C C . SER A 1 94 ? -1.681 -13.178 -23.066 1.00 93.00 94 SER A C 1
ATOM 735 O O . SER A 1 94 ? -1.941 -13.856 -22.072 1.00 93.00 94 SER A O 1
ATOM 737 N N . PHE A 1 95 ? -0.830 -12.149 -23.015 1.00 93.81 95 PHE A N 1
ATOM 738 C CA . PHE A 1 95 ? -0.158 -11.741 -21.778 1.00 93.81 95 PHE A CA 1
ATOM 739 C C . PHE A 1 95 ? -1.087 -11.017 -20.797 1.00 93.81 95 PHE A C 1
ATOM 741 O O . PHE A 1 95 ? -0.790 -11.003 -19.606 1.00 93.81 95 PHE A O 1
ATOM 748 N N . LEU A 1 96 ? -2.186 -10.416 -21.260 1.00 91.50 96 LEU A N 1
ATOM 749 C CA . LEU A 1 96 ? -3.206 -9.828 -20.388 1.00 91.50 96 LEU A CA 1
ATOM 750 C C . LEU A 1 96 ? -4.058 -10.906 -19.717 1.00 91.50 96 LEU A C 1
ATOM 752 O O . LEU A 1 96 ? -4.321 -10.811 -18.522 1.00 91.50 96 LEU A O 1
ATOM 756 N N . GLU A 1 97 ? -4.446 -11.935 -20.468 1.00 91.00 97 GLU A N 1
ATOM 757 C CA . GLU A 1 97 ? -5.210 -13.064 -19.938 1.00 91.00 97 GLU A CA 1
ATOM 758 C C . GLU A 1 97 ? -4.377 -13.897 -18.952 1.00 91.00 97 GLU A C 1
ATOM 760 O O . GLU A 1 97 ? -4.831 -14.230 -17.857 1.00 91.00 97 GLU A O 1
ATOM 765 N N . GLN A 1 98 ? -3.127 -14.202 -19.318 1.00 90.44 98 GLN A N 1
ATOM 766 C CA . GLN A 1 98 ? -2.191 -14.948 -18.480 1.00 90.44 98 GLN A CA 1
ATOM 767 C C . GLN A 1 98 ? -0.802 -14.299 -18.500 1.00 90.44 98 GLN A C 1
ATOM 769 O O . GLN A 1 98 ? 0.039 -14.638 -19.343 1.00 90.44 98 GLN A O 1
ATOM 774 N N . PRO A 1 99 ? -0.523 -13.395 -17.546 1.00 92.50 99 PRO A N 1
ATOM 775 C CA . PRO A 1 99 ? 0.772 -12.737 -17.455 1.00 92.50 99 PRO A CA 1
ATOM 776 C C . PRO A 1 99 ? 1.922 -13.740 -17.273 1.00 92.50 99 PRO A C 1
ATOM 778 O O . PRO A 1 99 ? 1.863 -14.589 -16.377 1.00 92.50 99 PRO A O 1
ATOM 781 N N . PRO A 1 100 ? 3.006 -13.649 -18.070 1.00 93.25 100 PRO A N 1
ATOM 782 C CA . PRO A 1 100 ? 4.170 -14.500 -17.875 1.00 93.25 100 PRO A CA 1
ATOM 783 C C . PRO A 1 100 ? 4.897 -14.127 -16.575 1.00 93.25 100 PRO A C 1
ATOM 785 O O . PRO A 1 100 ? 5.269 -12.975 -16.353 1.00 93.25 100 PRO A O 1
ATOM 788 N N . ILE A 1 101 ? 5.166 -15.127 -15.736 1.00 91.81 101 ILE A N 1
ATOM 789 C CA . ILE A 1 101 ? 5.886 -15.006 -14.460 1.00 91.81 101 ILE A CA 1
ATOM 790 C C . ILE A 1 101 ? 7.361 -14.646 -14.699 1.00 91.81 101 ILE A C 1
ATOM 792 O O . ILE A 1 101 ? 7.978 -13.942 -13.900 1.00 91.81 101 ILE A O 1
ATOM 796 N N . SER A 1 102 ? 7.945 -15.120 -15.805 1.00 92.31 102 SER A N 1
ATOM 797 C CA . SER A 1 102 ? 9.350 -14.888 -16.154 1.00 92.31 102 SER A CA 1
ATOM 798 C C . SER A 1 102 ? 9.545 -14.599 -17.641 1.00 92.31 102 SER A C 1
ATOM 800 O O . SER A 1 102 ? 8.720 -14.961 -18.482 1.00 92.31 102 SER A O 1
ATOM 802 N N . SER A 1 103 ? 10.695 -14.013 -17.990 1.00 93.06 103 SER A N 1
ATOM 803 C CA . SER A 1 103 ? 11.094 -13.837 -19.391 1.00 93.06 103 SER A CA 1
ATOM 804 C C . SER A 1 103 ? 11.199 -15.165 -20.142 1.00 93.06 103 SER A C 1
ATOM 806 O O . SER A 1 103 ? 10.885 -15.198 -21.322 1.00 93.06 103 SER A O 1
ATOM 808 N N . ASN A 1 104 ? 11.578 -16.263 -19.480 1.00 93.62 104 ASN A N 1
ATOM 809 C CA . ASN A 1 104 ? 11.655 -17.582 -20.120 1.00 93.62 104 ASN A CA 1
ATOM 810 C C . ASN A 1 104 ? 10.267 -18.119 -20.479 1.00 93.62 104 ASN A C 1
ATOM 812 O O . ASN A 1 104 ? 10.076 -18.673 -21.558 1.00 93.62 104 ASN A O 1
ATOM 816 N N . GLN A 1 105 ? 9.280 -17.895 -19.610 1.00 94.62 105 GLN A N 1
ATOM 817 C CA . GLN A 1 105 ? 7.895 -18.240 -19.917 1.00 94.62 105 GLN A CA 1
ATOM 818 C C . GLN A 1 105 ? 7.359 -17.391 -21.076 1.00 94.62 105 GLN A C 1
ATOM 820 O O . GLN A 1 105 ? 6.697 -17.921 -21.965 1.00 94.62 105 GLN A O 1
ATOM 825 N N . ALA A 1 106 ? 7.699 -16.098 -21.109 1.00 95.19 106 ALA A N 1
ATOM 826 C CA . ALA A 1 106 ? 7.363 -15.227 -22.231 1.00 95.19 106 ALA A CA 1
ATOM 827 C C . ALA A 1 106 ? 8.019 -15.700 -23.543 1.00 95.19 106 ALA A C 1
ATOM 829 O O . ALA A 1 106 ? 7.344 -15.738 -24.564 1.00 95.19 106 ALA A O 1
ATOM 830 N N . VAL A 1 107 ? 9.290 -16.129 -23.522 1.00 96.12 107 VAL A N 1
ATOM 831 C CA . VAL A 1 107 ? 9.983 -16.707 -24.693 1.00 96.12 107 VAL A CA 1
ATOM 832 C C . VAL A 1 107 ? 9.244 -17.942 -25.207 1.00 96.12 107 VAL A C 1
ATOM 834 O O . VAL A 1 107 ? 8.961 -18.028 -26.399 1.00 96.12 107 VAL A O 1
ATOM 837 N N . ALA A 1 108 ? 8.900 -18.878 -24.318 1.00 95.31 108 ALA A N 1
ATOM 838 C CA . ALA A 1 108 ? 8.169 -20.087 -24.693 1.00 95.31 108 ALA A CA 1
ATOM 839 C C . ALA A 1 108 ? 6.793 -19.757 -25.294 1.00 95.31 108 ALA A C 1
ATOM 841 O O . ALA A 1 108 ? 6.411 -20.331 -26.311 1.00 95.31 108 ALA A O 1
ATOM 842 N N . ARG A 1 109 ? 6.077 -18.788 -24.706 1.00 94.94 109 ARG A N 1
ATOM 843 C CA . ARG A 1 109 ? 4.763 -18.348 -25.190 1.00 94.94 109 ARG A CA 1
ATOM 844 C C . ARG A 1 109 ? 4.851 -17.642 -26.545 1.00 94.94 109 ARG A C 1
ATOM 846 O O . ARG A 1 109 ? 4.043 -17.935 -27.417 1.00 94.94 109 ARG A O 1
ATOM 853 N N . ILE A 1 110 ? 5.845 -16.775 -26.745 1.00 95.56 110 ILE A N 1
ATOM 854 C CA . ILE A 1 110 ? 6.104 -16.118 -28.035 1.00 95.56 110 ILE A CA 1
ATOM 855 C C . ILE A 1 110 ? 6.394 -17.168 -29.105 1.00 95.56 110 ILE A C 1
ATOM 857 O O . ILE A 1 110 ? 5.745 -17.162 -30.145 1.00 95.56 110 ILE A O 1
ATOM 861 N N . LYS A 1 111 ? 7.288 -18.124 -28.822 1.00 96.19 111 LYS A N 1
ATOM 862 C CA . LYS A 1 111 ? 7.600 -19.215 -29.751 1.00 96.19 111 LYS A CA 1
ATOM 863 C C . LYS A 1 111 ? 6.348 -20.007 -30.138 1.00 96.19 111 LYS A C 1
ATOM 865 O O . LYS A 1 111 ? 6.178 -20.315 -31.309 1.00 96.19 111 LYS A O 1
ATOM 870 N N . ALA A 1 112 ? 5.482 -20.324 -29.176 1.00 94.50 112 ALA A N 1
ATOM 871 C CA . ALA A 1 112 ? 4.256 -21.075 -29.437 1.00 94.50 112 ALA A CA 1
ATOM 872 C C . ALA A 1 112 ? 3.245 -20.302 -30.303 1.00 94.50 112 ALA A C 1
ATOM 874 O O . ALA A 1 112 ? 2.589 -20.904 -31.144 1.00 94.50 112 ALA A O 1
ATOM 875 N N . LEU A 1 113 ? 3.123 -18.984 -30.109 1.00 93.44 113 LEU A N 1
ATOM 876 C CA . LEU A 1 113 ? 2.126 -18.159 -30.802 1.00 93.44 113 LEU A CA 1
ATOM 877 C C . LEU A 1 113 ? 2.588 -17.641 -32.167 1.00 93.44 113 LEU A C 1
ATOM 879 O O . LEU A 1 113 ? 1.753 -17.393 -33.031 1.00 93.44 113 LEU A O 1
ATOM 883 N N . THR A 1 114 ? 3.890 -17.426 -32.355 1.00 93.62 114 THR A N 1
ATOM 884 C CA . THR A 1 114 ? 4.420 -16.749 -33.551 1.00 93.62 114 THR A CA 1
ATOM 885 C C . THR A 1 114 ? 5.497 -17.547 -34.277 1.00 93.62 114 THR A C 1
ATOM 887 O O . THR A 1 114 ? 5.926 -17.155 -35.356 1.00 93.62 114 THR A O 1
ATOM 890 N N . GLY A 1 115 ? 6.001 -18.633 -33.683 1.00 93.06 115 GLY A N 1
ATOM 891 C CA . GLY A 1 115 ? 7.167 -19.367 -34.183 1.00 93.06 115 GLY A CA 1
ATOM 892 C C . GLY A 1 115 ? 8.508 -18.650 -33.965 1.00 93.06 115 GLY A C 1
ATOM 893 O O . GLY A 1 115 ? 9.565 -19.250 -34.158 1.00 93.06 115 GLY A O 1
ATOM 894 N N . ILE A 1 116 ? 8.506 -17.389 -33.517 1.00 93.50 116 ILE A N 1
ATOM 895 C CA . ILE A 1 116 ? 9.721 -16.578 -33.377 1.00 93.50 116 ILE A CA 1
ATOM 896 C C . ILE A 1 116 ? 10.457 -16.941 -32.083 1.00 93.50 116 ILE A C 1
ATOM 898 O O . ILE A 1 116 ? 9.887 -16.941 -30.992 1.00 93.50 116 ILE A O 1
ATOM 902 N N . VAL A 1 117 ? 11.768 -17.166 -32.185 1.00 93.31 117 VAL A N 1
ATOM 903 C CA . VAL A 1 117 ? 12.646 -17.409 -31.031 1.00 93.31 117 VAL A CA 1
ATOM 904 C C . VAL A 1 117 ? 13.539 -16.196 -30.790 1.00 93.31 117 VAL A C 1
ATOM 906 O O . VAL A 1 117 ? 14.221 -15.715 -31.693 1.00 93.31 117 VAL A O 1
ATOM 909 N N . ARG A 1 118 ? 13.547 -15.693 -29.553 1.00 92.38 118 ARG A N 1
ATOM 910 C CA . ARG A 1 118 ? 14.404 -14.588 -29.095 1.00 92.38 118 ARG A CA 1
ATOM 911 C C . ARG A 1 118 ? 15.006 -14.924 -27.739 1.00 92.38 118 ARG A C 1
ATOM 913 O O . ARG A 1 118 ? 14.441 -15.719 -26.988 1.00 92.38 118 ARG A O 1
ATOM 920 N N . SER A 1 119 ? 16.142 -14.309 -27.411 1.00 94.69 119 SER A N 1
ATOM 921 C CA . SER A 1 119 ? 1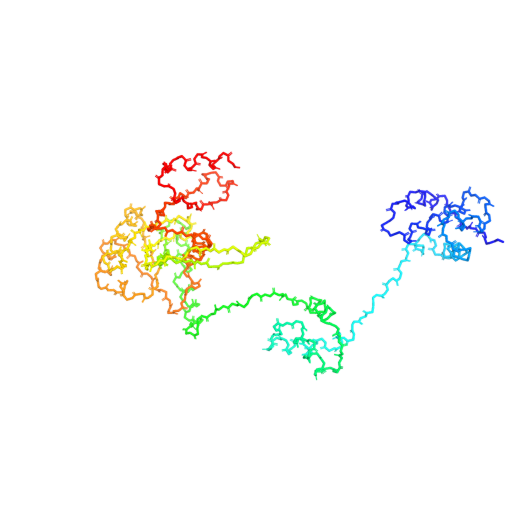6.761 -14.520 -26.101 1.00 94.69 119 SER A CA 1
ATOM 922 C C . SER A 1 119 ? 15.906 -13.908 -24.977 1.00 94.69 119 SER A C 1
ATOM 924 O O . SER A 1 119 ? 15.188 -12.928 -25.211 1.00 94.69 119 SER A O 1
ATOM 926 N N . PRO A 1 120 ? 15.999 -14.412 -23.731 1.00 94.44 120 PRO A N 1
ATOM 927 C CA . PRO A 1 120 ? 15.246 -13.861 -22.602 1.00 94.44 120 PRO A CA 1
ATOM 928 C C . PRO A 1 120 ? 15.482 -12.358 -22.389 1.00 94.44 120 PRO A C 1
ATOM 930 O O . PRO A 1 120 ? 14.557 -11.623 -22.038 1.00 94.44 120 PRO A O 1
ATOM 933 N N . THR A 1 121 ? 16.702 -11.880 -22.654 1.00 94.50 121 THR A N 1
ATOM 934 C CA . THR A 1 121 ? 17.067 -10.459 -22.571 1.00 94.50 121 THR A CA 1
ATOM 935 C C . THR A 1 121 ? 16.325 -9.618 -23.610 1.00 94.50 121 THR A C 1
ATOM 937 O O . THR A 1 121 ? 15.762 -8.581 -23.259 1.00 94.50 121 THR A O 1
ATOM 940 N N . GLN A 1 122 ? 16.262 -10.081 -24.864 1.00 92.31 122 GLN A N 1
ATOM 941 C CA . GLN A 1 122 ? 15.533 -9.405 -25.944 1.00 92.31 122 GLN A CA 1
ATOM 942 C C . GLN A 1 122 ? 14.028 -9.372 -25.664 1.00 92.31 122 GLN A C 1
ATOM 944 O O . GLN A 1 122 ? 13.401 -8.319 -25.775 1.00 92.31 122 GLN A O 1
ATOM 949 N N . VAL A 1 123 ? 13.456 -10.495 -25.219 1.00 94.00 123 VAL A N 1
ATOM 950 C CA . VAL A 1 123 ? 12.036 -10.568 -24.842 1.00 94.00 123 VAL A CA 1
ATOM 951 C C . VAL A 1 123 ? 11.735 -9.631 -23.675 1.00 94.00 123 VAL A C 1
ATOM 953 O O . VAL A 1 123 ? 10.740 -8.915 -23.706 1.00 94.00 123 VAL A O 1
ATOM 956 N N . ARG A 1 124 ? 12.618 -9.541 -22.674 1.00 94.06 124 ARG A N 1
ATOM 957 C CA . ARG A 1 124 ? 12.461 -8.595 -21.560 1.00 94.06 124 ARG A CA 1
ATOM 958 C C . ARG A 1 124 ? 12.481 -7.136 -22.018 1.00 94.06 124 ARG A C 1
ATOM 960 O O . ARG A 1 124 ? 11.680 -6.346 -21.522 1.00 94.06 124 ARG A O 1
ATOM 967 N N . GLN A 1 125 ? 13.385 -6.765 -22.924 1.00 91.94 125 GLN A N 1
ATOM 968 C CA . GLN A 1 125 ? 13.427 -5.412 -23.492 1.00 91.94 125 GLN A CA 1
ATOM 969 C C . GLN A 1 125 ? 12.155 -5.104 -24.288 1.00 91.94 125 GLN A C 1
ATOM 971 O O . GLN A 1 125 ? 11.569 -4.038 -24.114 1.00 91.94 125 GLN A O 1
ATOM 976 N N . TRP A 1 126 ? 11.686 -6.058 -25.091 1.00 93.12 126 TRP A N 1
ATOM 977 C CA . TRP A 1 126 ? 10.456 -5.912 -25.862 1.00 93.12 126 TRP A CA 1
ATOM 978 C C . TRP A 1 126 ? 9.213 -5.795 -24.966 1.00 93.12 126 TRP A C 1
ATOM 980 O O . TRP A 1 126 ? 8.422 -4.876 -25.152 1.00 93.12 126 TRP A O 1
ATOM 990 N N . MET A 1 127 ? 9.090 -6.623 -23.922 1.00 93.69 127 MET A N 1
ATOM 991 C CA . MET A 1 127 ? 8.014 -6.512 -22.925 1.00 93.69 127 MET A CA 1
ATOM 992 C C . MET A 1 127 ? 7.977 -5.117 -22.280 1.00 93.69 127 MET A C 1
ATOM 994 O O . MET A 1 127 ? 6.909 -4.529 -22.128 1.00 93.69 127 MET A O 1
ATOM 998 N N . LYS A 1 128 ? 9.143 -4.536 -21.961 1.00 91.88 128 LYS A N 1
ATOM 999 C CA . LYS A 1 128 ? 9.221 -3.144 -21.485 1.00 91.88 128 LYS A CA 1
ATOM 1000 C C . LYS A 1 128 ? 8.782 -2.138 -22.557 1.00 91.88 128 LYS A C 1
ATOM 1002 O O . LYS A 1 128 ? 8.044 -1.214 -22.230 1.00 91.88 128 LYS A O 1
ATOM 1007 N N . LYS A 1 129 ? 9.196 -2.324 -23.819 1.00 89.44 129 LYS A N 1
ATOM 1008 C CA . LYS A 1 129 ? 8.809 -1.472 -24.965 1.00 89.44 129 LYS A CA 1
ATOM 1009 C C . LYS A 1 129 ? 7.289 -1.432 -25.157 1.00 89.44 129 LYS A C 1
ATOM 1011 O O . LYS A 1 129 ? 6.750 -0.374 -25.458 1.00 89.44 129 LYS A O 1
ATOM 1016 N N . ILE A 1 130 ? 6.589 -2.549 -24.943 1.00 90.50 130 ILE A N 1
ATOM 1017 C CA . ILE A 1 130 ? 5.118 -2.613 -25.030 1.00 90.50 130 ILE A CA 1
ATOM 1018 C C . ILE A 1 130 ? 4.395 -2.152 -23.749 1.00 90.50 130 ILE A C 1
ATOM 1020 O O . ILE A 1 130 ? 3.176 -2.271 -23.671 1.00 90.50 130 ILE A O 1
ATOM 1024 N N . GLY A 1 131 ? 5.124 -1.631 -22.755 1.00 90.19 131 GLY A N 1
ATOM 1025 C CA . GLY A 1 131 ? 4.565 -1.029 -21.542 1.00 90.19 131 GLY A CA 1
ATOM 1026 C C . GLY A 1 131 ? 4.474 -1.949 -20.320 1.00 90.19 131 GLY A C 1
ATOM 1027 O O . GLY A 1 131 ? 4.009 -1.501 -19.270 1.00 90.19 131 GLY A O 1
ATOM 1028 N N . MET A 1 132 ? 4.932 -3.206 -20.397 1.00 92.00 132 MET A N 1
ATOM 1029 C CA . MET A 1 132 ? 4.891 -4.108 -19.242 1.00 92.00 132 MET A CA 1
ATOM 1030 C C . MET A 1 132 ? 5.881 -3.680 -18.158 1.00 92.00 132 MET A C 1
ATOM 1032 O O . MET A 1 132 ? 7.027 -3.299 -18.420 1.00 92.00 132 MET A O 1
ATOM 1036 N N . LYS A 1 133 ? 5.449 -3.821 -16.904 1.00 90.12 133 LYS A N 1
ATOM 1037 C CA . LYS A 1 133 ? 6.259 -3.569 -15.712 1.00 90.12 133 LYS A CA 1
ATOM 1038 C C . LYS A 1 133 ? 6.344 -4.843 -14.886 1.00 90.12 133 LYS A C 1
ATOM 1040 O O . LYS A 1 133 ? 5.375 -5.584 -14.776 1.00 90.12 133 LYS A O 1
ATOM 1045 N N . TYR A 1 134 ? 7.503 -5.079 -14.278 1.00 85.88 134 TYR A N 1
ATOM 1046 C CA . TYR A 1 134 ? 7.636 -6.156 -13.305 1.00 85.88 134 TYR A CA 1
ATOM 1047 C C . TYR A 1 134 ? 6.970 -5.717 -12.001 1.00 85.88 134 TYR A C 1
ATOM 1049 O O . TYR A 1 134 ? 7.460 -4.806 -11.331 1.00 85.88 134 TYR A O 1
ATOM 1057 N N . GLN A 1 135 ? 5.823 -6.313 -11.687 1.00 84.19 135 GLN A N 1
ATOM 1058 C CA . GLN A 1 135 ? 4.984 -5.934 -10.556 1.00 84.19 135 GLN A CA 1
ATOM 1059 C C . GLN A 1 135 ? 4.756 -7.136 -9.645 1.00 84.19 135 GLN A C 1
ATOM 1061 O O . GLN A 1 135 ? 4.580 -8.263 -10.104 1.00 84.19 135 GLN A O 1
ATOM 1066 N N . LYS A 1 136 ? 4.757 -6.887 -8.334 1.00 80.62 136 LYS A N 1
ATOM 1067 C CA . LYS A 1 136 ? 4.343 -7.886 -7.349 1.00 80.62 136 LYS A CA 1
ATOM 1068 C C . LYS A 1 136 ? 2.826 -8.054 -7.435 1.00 80.62 136 LYS A C 1
ATOM 1070 O O . LYS A 1 136 ? 2.111 -7.054 -7.472 1.00 80.62 136 LYS A O 1
ATOM 1075 N N . THR A 1 137 ? 2.346 -9.294 -7.429 1.00 80.44 137 THR A N 1
ATOM 1076 C CA . THR A 1 137 ? 0.911 -9.588 -7.385 1.00 80.44 137 THR A CA 1
ATOM 1077 C C . THR A 1 137 ? 0.270 -9.026 -6.112 1.00 80.44 137 THR A C 1
ATOM 1079 O O . THR A 1 137 ? 0.876 -9.006 -5.035 1.00 80.44 137 THR A O 1
ATOM 1082 N N . GLY A 1 138 ? -0.960 -8.533 -6.249 1.00 80.38 138 GLY A N 1
ATOM 1083 C CA . GLY A 1 138 ? -1.803 -8.134 -5.126 1.00 80.38 138 GLY A CA 1
ATOM 1084 C C . GLY A 1 138 ? -2.634 -9.315 -4.631 1.00 80.38 138 GLY A C 1
ATOM 1085 O O . GLY A 1 138 ? -3.046 -10.157 -5.422 1.00 80.38 138 GLY A O 1
ATOM 1086 N N . GLN A 1 139 ? -2.891 -9.369 -3.327 1.00 80.81 139 GLN A N 1
ATOM 1087 C CA . GLN A 1 139 ? -3.870 -10.288 -2.752 1.00 80.81 139 GLN A CA 1
ATOM 1088 C C . GLN A 1 139 ? -5.170 -9.526 -2.495 1.00 80.81 139 GLN A C 1
ATOM 1090 O O . GLN A 1 139 ? -5.140 -8.456 -1.884 1.00 80.81 139 GLN A O 1
ATOM 1095 N N . VAL A 1 140 ? -6.295 -10.103 -2.912 1.00 80.44 140 VAL A N 1
ATOM 1096 C CA . VAL A 1 140 ? -7.645 -9.637 -2.575 1.00 80.44 140 VAL A CA 1
ATOM 1097 C C . VAL A 1 140 ? -8.362 -10.777 -1.844 1.00 80.44 140 VAL A C 1
ATOM 1099 O O . VAL A 1 140 ? -8.210 -11.932 -2.250 1.00 80.44 140 VAL A O 1
ATOM 1102 N N . PRO A 1 141 ? -9.093 -10.515 -0.745 1.00 85.25 141 PRO A N 1
ATOM 1103 C CA . PRO A 1 141 ? -9.866 -11.555 -0.075 1.00 85.25 141 PRO A CA 1
ATOM 1104 C C . PRO A 1 141 ? -10.911 -12.163 -1.019 1.00 85.25 141 PRO A C 1
ATOM 1106 O O . PRO A 1 141 ? -11.701 -11.437 -1.610 1.00 85.25 141 PRO A O 1
ATOM 1109 N N . ALA A 1 142 ? -10.965 -13.494 -1.114 1.00 84.81 142 ALA A N 1
ATOM 1110 C CA . ALA A 1 142 ? -11.876 -14.192 -2.033 1.00 84.81 142 ALA A CA 1
ATOM 1111 C C . ALA A 1 142 ? -13.370 -13.930 -1.759 1.00 84.81 142 ALA A C 1
ATOM 1113 O O . ALA A 1 142 ? -14.198 -14.089 -2.644 1.00 84.81 142 ALA A O 1
ATOM 1114 N N . LYS A 1 143 ? -13.708 -13.548 -0.523 1.00 88.62 143 LYS A N 1
ATOM 1115 C CA . LYS A 1 143 ? -15.077 -13.254 -0.073 1.00 88.62 143 LYS A CA 1
ATOM 1116 C C . LYS A 1 143 ? -15.385 -11.753 -0.005 1.00 88.62 143 LYS A C 1
ATOM 1118 O O . LYS A 1 143 ? -16.409 -11.380 0.560 1.00 88.62 143 LYS A O 1
ATOM 1123 N N . ALA A 1 144 ? -14.483 -10.895 -0.487 1.00 87.88 144 ALA A N 1
ATOM 1124 C CA . ALA A 1 144 ? -14.761 -9.467 -0.578 1.00 87.88 144 ALA A CA 1
ATOM 1125 C C . ALA A 1 144 ? -15.856 -9.223 -1.622 1.00 87.88 144 ALA A C 1
ATOM 1127 O O . ALA A 1 144 ? -15.820 -9.810 -2.701 1.00 87.88 144 ALA A O 1
ATOM 1128 N N . ASP A 1 145 ? -16.801 -8.348 -1.294 1.00 91.88 145 ASP A N 1
ATOM 1129 C CA . ASP A 1 145 ? -17.883 -7.928 -2.183 1.00 91.88 145 ASP A CA 1
ATOM 1130 C C . ASP A 1 145 ? -17.614 -6.481 -2.635 1.00 91.88 145 ASP A C 1
ATOM 1132 O O . ASP A 1 145 ? -17.783 -5.553 -1.834 1.00 91.88 145 ASP A O 1
ATOM 1136 N N . PRO A 1 146 ? -17.140 -6.264 -3.878 1.00 91.81 146 PRO A N 1
ATOM 1137 C CA . PRO A 1 146 ? -16.795 -4.932 -4.364 1.00 91.81 146 PRO A CA 1
ATOM 1138 C C . PRO A 1 146 ? -17.985 -3.969 -4.395 1.00 91.81 146 PRO A C 1
ATOM 1140 O O . PRO A 1 146 ? -17.791 -2.779 -4.155 1.00 91.81 146 PRO A O 1
ATOM 1143 N N . VAL A 1 147 ? -19.198 -4.474 -4.647 1.00 94.38 147 VAL A N 1
ATOM 1144 C CA . VAL A 1 147 ? -20.411 -3.648 -4.730 1.00 94.38 147 VAL A CA 1
ATOM 1145 C C . VAL A 1 147 ? -20.741 -3.102 -3.346 1.00 94.38 147 VAL A C 1
ATOM 1147 O O . VAL A 1 147 ? -20.798 -1.889 -3.169 1.00 94.38 147 VAL A O 1
ATOM 1150 N N . LYS A 1 148 ? -20.791 -3.969 -2.326 1.00 93.56 148 LYS A N 1
ATOM 1151 C CA . LYS A 1 148 ? -21.023 -3.537 -0.934 1.00 93.56 148 LYS A CA 1
ATOM 1152 C C . LYS A 1 148 ? -19.931 -2.622 -0.395 1.00 93.56 148 LYS A C 1
ATOM 1154 O O . LYS A 1 148 ? -20.204 -1.738 0.414 1.00 93.56 148 LYS A O 1
ATOM 1159 N N . GLN A 1 149 ? -18.678 -2.836 -0.804 1.00 93.94 149 GLN A N 1
ATOM 1160 C CA . GLN A 1 149 ? -17.592 -1.917 -0.460 1.00 93.94 149 GLN A CA 1
ATOM 1161 C C . GLN A 1 149 ? -17.830 -0.531 -1.051 1.00 93.94 149 GLN A C 1
ATOM 1163 O O . GLN A 1 149 ? -17.642 0.464 -0.354 1.00 93.94 149 GLN A O 1
ATOM 1168 N N . GLN A 1 150 ? -18.242 -0.467 -2.316 1.00 94.69 150 GLN A N 1
ATOM 1169 C CA . GLN A 1 150 ? -18.499 0.791 -3.000 1.00 94.69 150 GLN A CA 1
ATOM 1170 C C . GLN A 1 150 ? -19.716 1.519 -2.419 1.00 94.69 150 GLN A C 1
ATOM 1172 O O . GLN A 1 150 ? -19.612 2.714 -2.154 1.00 94.69 150 GLN A O 1
ATOM 1177 N N . GLU A 1 151 ? -20.816 0.814 -2.157 1.00 96.06 151 GLU A N 1
ATOM 1178 C CA . GLU A 1 151 ? -22.004 1.355 -1.477 1.00 96.06 151 GLU A CA 1
ATOM 1179 C C . GLU A 1 151 ? -21.630 1.950 -0.115 1.00 96.06 151 GLU A C 1
ATOM 1181 O O . GLU A 1 151 ? -21.868 3.125 0.142 1.00 96.06 151 GLU A O 1
ATOM 1186 N N . TRP A 1 152 ? -20.912 1.202 0.731 1.00 96.56 152 TRP A N 1
ATOM 1187 C CA . TRP A 1 152 ? -20.494 1.702 2.044 1.00 96.56 152 TRP A CA 1
ATOM 1188 C C . TRP A 1 152 ? -19.581 2.935 1.955 1.00 96.56 152 TRP A C 1
ATOM 1190 O O . TRP A 1 152 ? -19.689 3.864 2.761 1.00 96.56 152 TRP A O 1
ATOM 1200 N N . VAL A 1 153 ? -18.679 2.975 0.969 1.00 95.06 153 VAL A N 1
ATOM 1201 C CA . VAL A 1 153 ? -17.816 4.143 0.747 1.00 95.06 153 VAL A CA 1
ATOM 1202 C C . VAL A 1 153 ? -18.636 5.361 0.325 1.00 95.06 153 VAL A C 1
ATOM 1204 O O . VAL A 1 153 ? -18.408 6.450 0.860 1.00 95.06 153 VAL A O 1
ATOM 1207 N N . THR A 1 154 ? -19.565 5.195 -0.614 1.00 95.62 154 THR A N 1
ATOM 1208 C CA . THR A 1 154 ? -20.391 6.285 -1.149 1.00 95.62 154 THR A CA 1
ATOM 1209 C C . THR A 1 154 ? -21.373 6.798 -0.103 1.00 95.62 154 THR A C 1
ATOM 1211 O O . THR A 1 154 ? -21.418 8.001 0.143 1.00 95.62 154 THR A O 1
ATOM 1214 N N . ASP A 1 155 ? -22.087 5.895 0.565 1.00 95.31 155 ASP A N 1
ATOM 1215 C CA . ASP A 1 155 ? -23.252 6.242 1.380 1.00 95.31 155 ASP A CA 1
ATOM 1216 C C . ASP A 1 155 ? -22.875 6.578 2.824 1.00 95.31 155 ASP A C 1
ATOM 1218 O O . ASP A 1 155 ? -23.512 7.411 3.463 1.00 95.31 155 ASP A O 1
ATOM 1222 N N . THR A 1 156 ? -21.827 5.939 3.358 1.00 95.00 156 THR A N 1
ATOM 1223 C CA . THR A 1 156 ? -21.420 6.105 4.763 1.00 95.00 156 THR A CA 1
ATOM 1224 C C . THR A 1 156 ? -20.124 6.896 4.886 1.00 95.00 156 THR A C 1
ATOM 1226 O O . THR A 1 156 ? -20.085 7.942 5.535 1.00 95.00 156 THR A O 1
ATOM 1229 N N . LEU A 1 157 ? -19.034 6.416 4.279 1.00 94.94 157 LEU A N 1
ATOM 1230 C CA . LEU A 1 157 ? -17.708 6.971 4.557 1.00 94.94 157 LEU A CA 1
ATOM 1231 C C . LEU A 1 157 ? -17.514 8.375 3.968 1.00 94.94 157 LEU A C 1
ATOM 1233 O O . LEU A 1 157 ? -16.966 9.251 4.638 1.00 94.94 157 LEU A O 1
ATOM 1237 N N . THR A 1 158 ? -17.929 8.596 2.721 1.00 95.00 158 THR A N 1
ATOM 1238 C CA . THR A 1 158 ? -17.680 9.856 2.002 1.00 95.00 158 THR A CA 1
ATOM 1239 C C . THR A 1 158 ? -18.358 11.060 2.672 1.00 95.00 158 THR A C 1
ATOM 1241 O O . THR A 1 158 ? -17.652 12.040 2.942 1.00 95.00 158 THR A O 1
ATOM 1244 N N . PRO A 1 159 ? -19.655 11.004 3.042 1.00 95.94 159 PRO A N 1
ATOM 1245 C CA . PRO A 1 159 ? -20.306 12.091 3.774 1.00 95.94 159 PRO A CA 1
ATOM 1246 C C . PRO A 1 159 ? -19.649 12.375 5.130 1.00 95.94 159 PRO A C 1
ATOM 1248 O O . PRO A 1 159 ? -19.446 13.534 5.491 1.00 95.94 159 PRO A O 1
ATOM 1251 N N . LEU A 1 160 ? -19.249 11.334 5.869 1.00 95.31 160 LEU A N 1
ATOM 1252 C CA . LEU A 1 160 ? -18.582 11.494 7.164 1.00 95.31 160 LEU A CA 1
ATOM 1253 C C . LEU A 1 160 ? -17.205 12.143 7.033 1.00 95.31 160 LEU A C 1
ATOM 1255 O O . LEU A 1 160 ? -16.867 13.028 7.815 1.00 95.31 160 LEU A O 1
ATOM 1259 N N . ILE A 1 161 ? -16.416 11.757 6.027 1.00 93.44 161 ILE A N 1
ATOM 1260 C CA . ILE A 1 161 ? -15.132 12.411 5.749 1.00 93.44 161 ILE A CA 1
ATOM 1261 C C . ILE A 1 161 ? -15.339 13.907 5.493 1.00 93.44 161 ILE A C 1
ATOM 1263 O O . ILE A 1 161 ? -14.528 14.711 5.954 1.00 93.44 161 ILE A O 1
ATOM 1267 N N . GLN A 1 162 ? -16.405 14.288 4.786 1.00 94.25 162 GLN A N 1
ATOM 1268 C CA . GLN A 1 162 ? -16.712 15.692 4.531 1.00 94.25 162 GLN A CA 1
ATOM 1269 C C . GLN A 1 162 ? -17.053 16.444 5.829 1.00 94.25 162 GLN A C 1
ATOM 1271 O O . GLN A 1 162 ? -16.449 17.479 6.103 1.00 94.25 162 GLN A O 1
ATOM 1276 N N . GLN A 1 163 ? -17.910 15.884 6.689 1.00 94.50 163 GLN A N 1
ATOM 1277 C CA . GLN A 1 163 ? -18.240 16.479 7.995 1.00 94.50 163 GLN A CA 1
ATOM 1278 C C . GLN A 1 163 ? 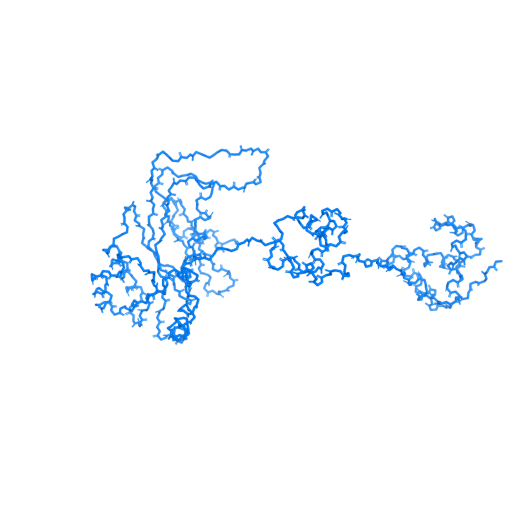-17.010 16.651 8.900 1.00 94.50 163 GLN A C 1
ATOM 1280 O O . GLN A 1 163 ? -16.863 17.665 9.582 1.00 94.50 163 GLN A O 1
ATOM 1285 N N . VAL A 1 164 ? -16.101 15.673 8.896 1.00 93.88 164 VAL A N 1
ATOM 1286 C CA . VAL A 1 164 ? -14.871 15.710 9.703 1.00 93.88 164 VAL A CA 1
ATOM 1287 C C . VAL A 1 164 ? -13.905 16.769 9.174 1.00 93.88 164 VAL A C 1
ATOM 1289 O O . VAL A 1 164 ? -13.281 17.476 9.961 1.00 93.88 164 VAL A O 1
ATOM 1292 N N . LYS A 1 165 ? -13.799 16.931 7.849 1.00 91.81 165 LYS A N 1
ATOM 1293 C CA . LYS A 1 165 ? -13.002 18.009 7.237 1.00 91.81 165 LYS A CA 1
ATOM 1294 C C . LYS A 1 165 ? -13.545 19.397 7.568 1.00 91.81 165 LYS A C 1
ATOM 1296 O O . LYS A 1 165 ? -12.760 20.326 7.709 1.00 91.81 165 LYS A O 1
ATOM 1301 N N . GLU A 1 166 ? -14.857 19.521 7.724 1.00 93.94 166 GLU A N 1
ATOM 1302 C CA . GLU A 1 166 ? -15.528 20.745 8.178 1.00 93.94 166 GLU A CA 1
ATOM 1303 C C . GLU A 1 166 ? -15.416 20.969 9.697 1.00 93.94 166 GLU A C 1
ATOM 1305 O O . GLU A 1 166 ? -15.954 21.945 10.212 1.00 93.94 166 GLU A O 1
ATOM 1310 N N . GLY A 1 167 ? -14.737 20.078 10.431 1.00 92.56 167 GLY A N 1
ATOM 1311 C CA . GLY A 1 167 ? -14.544 20.196 11.876 1.00 92.56 167 GLY A CA 1
ATOM 1312 C C . GLY A 1 167 ? -15.797 19.902 12.704 1.00 92.56 167 GLY A C 1
ATOM 1313 O O . GLY A 1 167 ? -15.843 20.259 13.877 1.00 92.56 167 GLY A O 1
ATOM 1314 N N . LYS A 1 168 ? -16.814 19.258 12.119 1.00 94.81 168 LYS A N 1
ATOM 1315 C CA . LYS A 1 168 ? -18.100 18.974 12.783 1.00 94.81 168 LYS A CA 1
ATOM 1316 C C . LYS A 1 168 ? -18.113 17.654 13.554 1.00 94.81 168 LYS A C 1
ATOM 1318 O O . LYS A 1 168 ? -19.016 17.427 14.351 1.00 94.81 168 LYS A O 1
ATOM 1323 N N . ALA A 1 169 ? -17.148 16.773 13.301 1.00 95.94 169 ALA A N 1
ATOM 1324 C CA . ALA A 1 169 ? -17.062 15.451 13.912 1.00 95.94 169 ALA A CA 1
ATOM 1325 C C . ALA A 1 169 ? -15.623 14.920 13.890 1.00 95.94 169 ALA A C 1
ATOM 1327 O O . ALA A 1 169 ? -14.775 15.411 13.144 1.00 95.94 169 ALA A O 1
ATOM 1328 N N . HIS A 1 170 ? -15.373 13.860 14.655 1.00 96.06 170 HIS A N 1
ATOM 1329 C CA . HIS A 1 170 ? -14.164 13.049 14.566 1.00 96.06 170 HIS A CA 1
ATOM 1330 C C . HIS A 1 170 ? -14.482 11.687 13.955 1.00 96.06 170 HIS A C 1
ATOM 1332 O O . HIS A 1 170 ? -15.490 11.067 14.283 1.00 96.06 170 HIS A O 1
ATOM 1338 N N . LEU A 1 171 ? -13.591 11.207 13.089 1.00 97.19 171 LEU A N 1
ATOM 1339 C CA . LEU A 1 171 ? -13.671 9.880 12.488 1.00 97.19 171 LEU A CA 1
ATOM 1340 C C . LEU A 1 171 ? -12.366 9.145 12.746 1.00 97.19 171 LEU A C 1
ATOM 1342 O O . LEU A 1 171 ? -11.304 9.570 12.286 1.00 97.19 171 LEU A O 1
ATOM 1346 N N . LEU A 1 172 ? -12.454 8.039 13.471 1.00 96.44 172 LEU A N 1
ATOM 1347 C CA . LEU A 1 172 ? -11.328 7.178 13.786 1.00 96.44 172 LEU A CA 1
ATOM 1348 C C . LEU A 1 172 ? -11.490 5.828 13.096 1.00 96.44 172 LEU A C 1
ATOM 1350 O O . LEU A 1 172 ? -12.595 5.327 12.923 1.00 96.44 172 LEU A O 1
ATOM 1354 N N . PHE A 1 173 ? -10.370 5.218 12.742 1.00 95.56 173 PHE A N 1
ATOM 1355 C CA . PHE A 1 173 ? -10.296 3.850 12.248 1.00 95.56 173 PHE A CA 1
ATOM 1356 C C . PHE A 1 173 ? -9.593 3.004 13.287 1.00 95.56 173 PHE A C 1
ATOM 1358 O O . PHE A 1 173 ? -8.423 3.256 13.582 1.00 95.56 173 PHE A O 1
ATOM 1365 N N . MET A 1 174 ? -10.308 2.040 13.848 1.00 94.94 174 MET A N 1
ATOM 1366 C CA . MET A 1 174 ? -9.821 1.209 14.933 1.00 94.94 174 MET A CA 1
ATOM 1367 C C . MET A 1 174 ? -9.690 -0.243 14.488 1.00 94.94 174 MET A C 1
ATOM 1369 O O . MET A 1 174 ? -10.458 -0.746 13.669 1.00 94.94 174 MET A O 1
ATOM 1373 N N . ASP A 1 175 ? -8.657 -0.893 15.005 1.00 93.56 175 ASP A N 1
ATOM 1374 C CA . ASP A 1 175 ? -8.361 -2.300 14.765 1.00 93.56 175 ASP A CA 1
ATOM 1375 C C . ASP A 1 175 ? -7.360 -2.801 15.810 1.00 93.56 175 ASP A C 1
ATOM 1377 O O . ASP A 1 175 ? -6.676 -2.023 16.487 1.00 93.56 175 ASP A O 1
ATOM 1381 N N . SER A 1 176 ? -7.244 -4.116 15.912 1.00 89.62 176 SER A N 1
ATOM 1382 C CA . SER A 1 176 ? -6.272 -4.790 16.753 1.00 89.62 176 SER A CA 1
ATOM 1383 C C . SER A 1 176 ? -5.119 -5.397 15.962 1.00 89.62 176 SER A C 1
ATOM 1385 O O . SER A 1 176 ? -5.314 -6.186 15.042 1.00 89.62 176 SER A O 1
ATOM 1387 N N . ALA A 1 177 ? -3.893 -5.137 16.408 1.00 85.56 177 ALA A N 1
ATOM 1388 C CA . ALA A 1 177 ? -2.706 -5.831 15.942 1.00 85.56 177 ALA A CA 1
ATOM 1389 C C . ALA A 1 177 ? -2.183 -6.814 16.991 1.00 85.56 177 ALA A C 1
ATOM 1391 O O . ALA A 1 177 ? -1.960 -6.473 18.151 1.00 85.56 177 ALA A O 1
ATOM 1392 N N . HIS A 1 178 ? -1.891 -8.032 16.541 1.00 84.38 178 HIS A N 1
ATOM 1393 C CA . HIS A 1 178 ? -1.186 -9.039 17.328 1.00 84.38 178 HIS A CA 1
ATOM 1394 C C . HIS A 1 178 ? 0.283 -9.083 16.901 1.00 84.38 178 HIS A C 1
ATOM 1396 O O . HIS A 1 178 ? 0.604 -9.459 15.768 1.00 84.38 178 HIS A O 1
ATOM 1402 N N . LEU A 1 179 ? 1.176 -8.680 17.801 1.00 75.44 179 LEU A N 1
ATOM 1403 C CA . LEU A 1 179 ? 2.622 -8.703 17.609 1.00 75.44 179 LEU A CA 1
ATOM 1404 C C . LEU A 1 179 ? 3.177 -9.923 18.335 1.00 75.44 179 LEU A C 1
ATOM 1406 O O . LEU A 1 179 ? 3.427 -9.900 19.538 1.00 75.44 179 LEU A O 1
ATOM 1410 N N . VAL A 1 180 ? 3.315 -11.020 17.596 1.00 75.38 180 VAL A N 1
ATOM 1411 C CA . VAL A 1 180 ? 3.931 -12.247 18.106 1.00 75.38 180 VAL A CA 1
ATOM 1412 C C . VAL A 1 180 ? 5.445 -12.053 18.107 1.00 75.38 180 VAL A C 1
ATOM 1414 O O . VAL A 1 180 ? 6.006 -11.690 17.075 1.00 75.38 180 VAL A O 1
ATOM 1417 N N . MET A 1 181 ? 6.104 -12.323 19.234 1.00 67.56 181 MET A N 1
ATOM 1418 C CA . MET A 1 181 ? 7.560 -12.196 19.412 1.00 67.56 181 MET A CA 1
ATOM 1419 C C . MET A 1 181 ? 8.319 -13.376 18.781 1.00 67.56 181 MET A C 1
ATOM 1421 O O . MET A 1 181 ? 9.190 -13.979 19.398 1.00 67.56 181 MET A O 1
ATOM 1425 N N . GLY A 1 182 ? 7.939 -13.745 17.558 1.00 63.59 182 GLY A N 1
ATOM 1426 C CA . GLY A 1 182 ? 8.680 -14.676 16.712 1.00 63.59 182 GLY A CA 1
ATOM 1427 C C . GLY A 1 182 ? 9.658 -13.932 15.802 1.00 63.59 182 GLY A C 1
ATOM 1428 O O . GLY A 1 182 ? 9.555 -12.719 15.625 1.00 63.59 182 GLY A O 1
ATOM 1429 N N . VAL A 1 183 ? 10.594 -14.661 15.191 1.00 64.50 183 VAL A N 1
ATOM 1430 C CA . VAL A 1 183 ? 11.526 -14.078 14.215 1.00 64.50 183 VAL A CA 1
ATOM 1431 C C . VAL A 1 183 ? 10.845 -13.948 12.862 1.00 64.50 183 VAL A C 1
ATOM 1433 O O . VAL A 1 183 ? 10.417 -14.942 12.274 1.00 64.50 183 VAL A O 1
ATOM 1436 N N . PHE A 1 184 ? 10.807 -12.729 12.328 1.00 66.62 184 PHE A N 1
ATOM 1437 C CA . PHE A 1 184 ? 10.397 -12.488 10.949 1.00 66.62 184 PHE A CA 1
ATOM 1438 C C . PHE A 1 184 ? 11.652 -12.386 10.086 1.00 66.62 184 PHE A C 1
ATOM 1440 O O . PHE A 1 184 ? 12.368 -11.380 10.101 1.00 66.62 184 PHE A O 1
ATOM 1447 N N . LEU A 1 185 ? 11.933 -13.461 9.351 1.00 75.88 185 LEU A N 1
ATOM 1448 C CA . LEU A 1 185 ? 13.056 -13.524 8.421 1.00 75.88 185 LEU A CA 1
ATOM 1449 C C . LEU A 1 185 ? 12.807 -12.600 7.222 1.00 75.88 185 LEU A C 1
ATOM 1451 O O . LEU A 1 185 ? 11.685 -12.486 6.723 1.00 75.88 185 LEU A O 1
ATOM 1455 N N . CYS A 1 186 ? 13.862 -11.950 6.738 1.00 69.38 186 CYS A N 1
ATOM 1456 C CA . CYS A 1 186 ? 13.813 -11.142 5.524 1.00 69.38 186 CYS A CA 1
ATOM 1457 C C . CYS A 1 186 ? 15.130 -11.253 4.741 1.00 69.38 186 CYS A C 1
ATOM 1459 O O . CYS A 1 186 ? 16.096 -11.859 5.205 1.00 69.38 186 CYS A O 1
ATOM 1461 N N . CYS A 1 187 ? 15.160 -10.696 3.531 1.00 69.75 187 CYS A N 1
ATOM 1462 C CA . CYS A 1 187 ? 16.380 -10.625 2.734 1.00 69.75 187 CYS A CA 1
ATOM 1463 C C . CYS A 1 187 ? 17.248 -9.452 3.203 1.00 69.75 187 CYS A C 1
ATOM 1465 O O . CYS A 1 187 ? 16.760 -8.326 3.310 1.00 69.75 187 CYS A O 1
ATOM 1467 N N . LEU A 1 188 ? 18.534 -9.718 3.420 1.00 66.62 188 LEU A N 1
ATOM 1468 C CA . LEU A 1 188 ? 19.535 -8.734 3.815 1.00 66.62 188 LEU A CA 1
ATOM 1469 C C . LEU A 1 188 ? 20.607 -8.625 2.733 1.00 66.62 188 LEU A C 1
ATOM 1471 O O . LEU A 1 188 ? 20.977 -9.626 2.119 1.00 66.62 188 LEU A O 1
ATOM 1475 N N . TRP A 1 189 ? 21.139 -7.421 2.541 1.00 56.09 189 TRP A N 1
ATOM 1476 C CA . TRP A 1 189 ? 22.438 -7.260 1.896 1.00 56.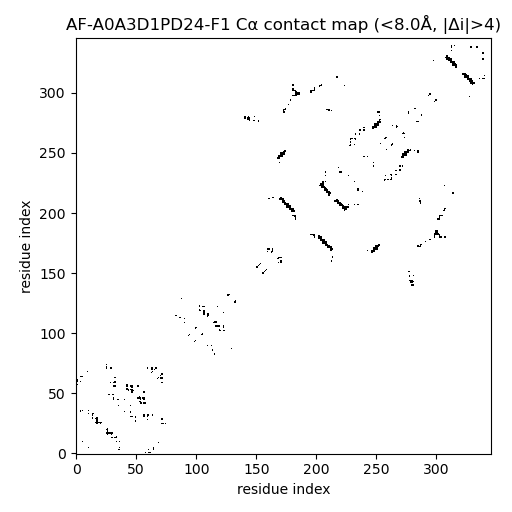09 189 TRP A CA 1
ATOM 1477 C C . TRP A 1 189 ? 23.492 -7.701 2.910 1.00 56.09 189 TRP A C 1
ATOM 1479 O O . TRP A 1 189 ? 23.695 -7.024 3.915 1.00 56.09 189 TRP A O 1
ATOM 1489 N N . SER A 1 190 ? 24.090 -8.869 2.699 1.00 61.06 190 SER A N 1
ATOM 1490 C CA . SER A 1 190 ? 25.064 -9.444 3.622 1.00 61.06 190 SER A CA 1
ATOM 1491 C C . SER A 1 190 ? 26.127 -10.224 2.860 1.00 61.06 190 SER A C 1
ATOM 1493 O O . SER A 1 190 ? 25.815 -10.910 1.887 1.00 61.06 190 SER A O 1
ATOM 1495 N N . PHE A 1 191 ? 27.373 -10.139 3.324 1.00 61.97 191 PHE A N 1
ATOM 1496 C CA . PHE A 1 191 ? 28.493 -10.919 2.789 1.00 61.97 191 PHE A CA 1
ATOM 1497 C C . PHE A 1 191 ? 28.371 -12.418 3.105 1.00 61.97 191 PHE A C 1
ATOM 1499 O O . PHE A 1 191 ? 28.990 -13.245 2.443 1.00 61.97 191 PHE A O 1
ATOM 1506 N N . SER A 1 192 ? 27.555 -12.781 4.098 1.00 69.56 192 SER A N 1
ATOM 1507 C CA . SER A 1 192 ? 27.293 -14.165 4.499 1.00 69.56 192 SER A CA 1
ATOM 1508 C C . SER A 1 192 ? 25.889 -14.327 5.094 1.00 69.56 192 SER A C 1
ATOM 1510 O O . SER A 1 192 ? 25.189 -13.351 5.377 1.00 69.56 192 SER A O 1
ATOM 1512 N N . ARG A 1 193 ? 25.417 -15.567 5.265 1.00 76.81 193 ARG A N 1
ATOM 1513 C CA . ARG A 1 193 ? 24.106 -15.815 5.883 1.00 76.81 193 ARG A CA 1
ATOM 1514 C C . ARG A 1 193 ? 24.131 -15.399 7.358 1.00 76.81 193 ARG A C 1
ATOM 1516 O O . ARG A 1 193 ? 24.903 -15.947 8.136 1.00 76.81 193 ARG A O 1
ATOM 1523 N N . VAL A 1 194 ? 23.238 -14.485 7.736 1.00 76.75 194 VAL A N 1
ATOM 1524 C CA . VAL A 1 194 ? 23.017 -14.082 9.134 1.00 76.75 194 VAL A CA 1
ATOM 1525 C C . VAL A 1 194 ? 21.916 -14.948 9.740 1.00 76.75 194 VAL A C 1
ATOM 1527 O O . VAL A 1 194 ? 20.826 -15.053 9.176 1.00 76.75 194 VAL A O 1
ATOM 1530 N N . PHE A 1 195 ? 22.202 -15.563 10.886 1.00 77.75 195 PHE A N 1
ATOM 1531 C CA . PHE A 1 195 ? 21.244 -16.357 11.654 1.00 77.75 195 PHE A CA 1
ATOM 1532 C C . PHE A 1 195 ? 20.723 -15.535 12.833 1.00 77.75 195 PHE A C 1
ATOM 1534 O O . PHE A 1 195 ? 21.486 -14.834 13.490 1.00 77.75 195 PHE A O 1
ATOM 1541 N N . ILE A 1 196 ? 19.419 -15.615 13.090 1.00 73.75 196 ILE A N 1
ATOM 1542 C CA . ILE A 1 196 ? 18.742 -14.856 14.146 1.00 73.75 196 ILE A CA 1
ATOM 1543 C C . ILE A 1 196 ? 18.076 -15.857 15.082 1.00 73.75 196 ILE A C 1
ATOM 1545 O O . ILE A 1 196 ? 17.386 -16.768 14.621 1.00 73.75 196 ILE A O 1
ATOM 1549 N N . GLN A 1 197 ? 18.300 -15.696 16.385 1.00 68.81 197 GLN A N 1
ATOM 1550 C CA . GLN A 1 197 ? 17.723 -16.559 17.413 1.00 68.81 197 GLN A CA 1
ATOM 1551 C C . GLN A 1 197 ? 16.198 -16.458 17.419 1.00 68.81 197 GLN A C 1
ATOM 1553 O O . GLN A 1 197 ? 15.652 -15.358 17.390 1.00 68.81 197 GLN A O 1
ATOM 1558 N N . SER A 1 198 ? 15.515 -17.604 17.476 1.00 65.19 198 SER A N 1
ATOM 1559 C CA . SER A 1 198 ? 14.058 -17.664 17.613 1.00 65.19 198 SER A CA 1
ATOM 1560 C C . SER A 1 198 ? 13.643 -17.799 19.070 1.00 65.19 198 SER A C 1
ATOM 1562 O O . SER A 1 198 ? 14.251 -18.556 19.823 1.00 65.19 198 SER A O 1
ATOM 1564 N N . ALA A 1 199 ? 12.564 -17.115 19.457 1.00 65.25 199 ALA A N 1
ATOM 1565 C CA . ALA A 1 199 ? 11.974 -17.281 20.781 1.00 65.25 199 ALA A CA 1
ATOM 1566 C C . ALA A 1 199 ? 11.454 -18.713 20.970 1.00 65.25 199 ALA A C 1
ATOM 1568 O O . ALA A 1 199 ? 10.805 -19.264 20.080 1.00 65.25 199 ALA A O 1
ATOM 1569 N N . SER A 1 200 ? 11.707 -19.285 22.152 1.00 60.97 200 SER A N 1
ATOM 1570 C CA . SER A 1 200 ? 11.200 -20.605 22.558 1.00 60.97 200 SER A CA 1
ATOM 1571 C C . SER A 1 200 ? 9.716 -20.562 22.976 1.00 60.97 200 SER A C 1
ATOM 1573 O O . SER A 1 200 ? 8.978 -21.528 22.802 1.00 60.97 200 SER A O 1
ATOM 1575 N N . ALA A 1 201 ? 9.230 -19.407 23.456 1.00 61.16 201 ALA A N 1
ATOM 1576 C CA . ALA A 1 201 ? 7.852 -19.215 23.919 1.00 61.16 201 ALA A CA 1
ATOM 1577 C C . ALA A 1 201 ? 7.040 -18.278 23.006 1.00 61.16 201 ALA A C 1
ATOM 1579 O O . ALA A 1 201 ? 7.555 -17.282 22.496 1.00 61.16 201 ALA A O 1
ATOM 1580 N N . ARG A 1 202 ? 5.728 -18.533 22.865 1.00 63.41 202 ARG A N 1
ATOM 1581 C CA . ARG A 1 202 ? 4.778 -17.655 22.149 1.00 63.41 202 ARG A CA 1
ATOM 1582 C C . ARG A 1 202 ? 4.412 -16.420 22.987 1.00 63.41 202 ARG A C 1
ATOM 1584 O O . ARG A 1 202 ? 3.269 -16.270 23.414 1.00 63.41 202 ARG A O 1
ATOM 1591 N N . LYS A 1 203 ? 5.372 -15.524 23.224 1.00 69.69 203 LYS A N 1
ATOM 1592 C CA . LYS A 1 203 ? 5.087 -14.197 23.792 1.00 69.69 203 LYS A CA 1
ATOM 1593 C C . LYS A 1 203 ? 4.411 -13.335 22.726 1.00 69.69 203 LYS A C 1
ATOM 1595 O O . LYS A 1 203 ? 4.820 -13.343 21.565 1.00 69.69 203 LYS A O 1
ATOM 1600 N N . ARG A 1 204 ? 3.369 -12.597 23.101 1.00 73.25 204 ARG A N 1
ATOM 1601 C CA . ARG A 1 204 ? 2.661 -11.684 22.197 1.00 73.25 204 ARG A CA 1
ATOM 1602 C C . ARG A 1 204 ? 2.341 -10.379 22.904 1.00 73.25 204 ARG A C 1
ATOM 1604 O O . ARG A 1 204 ? 2.002 -10.377 24.082 1.00 73.25 204 ARG A O 1
ATOM 1611 N N . LEU A 1 205 ? 2.429 -9.290 22.159 1.00 76.69 205 LEU A N 1
ATOM 1612 C CA . LEU A 1 205 ? 1.877 -8.006 22.546 1.00 76.69 205 LEU A CA 1
ATOM 1613 C C . LEU A 1 205 ? 0.686 -7.729 21.638 1.00 76.69 205 LEU A C 1
ATOM 1615 O O . LEU A 1 205 ? 0.821 -7.673 20.416 1.00 76.69 205 LEU A O 1
ATOM 1619 N N . ASN A 1 206 ? -0.481 -7.577 22.236 1.00 82.81 206 ASN A N 1
ATOM 1620 C CA . ASN A 1 206 ? -1.664 -7.124 21.536 1.00 82.81 206 ASN A CA 1
ATOM 1621 C C . ASN A 1 206 ? -1.752 -5.612 21.657 1.00 82.81 206 ASN A C 1
ATOM 1623 O O . ASN A 1 206 ? -1.525 -5.047 22.726 1.00 82.81 206 ASN A O 1
ATOM 1627 N N . VAL A 1 207 ? -2.099 -4.967 20.558 1.00 83.62 207 VAL A N 1
ATOM 1628 C CA . VAL A 1 207 ? -2.279 -3.524 20.492 1.00 83.62 207 VAL A CA 1
ATOM 1629 C C . VAL A 1 207 ? -3.664 -3.281 19.930 1.00 83.62 207 VAL A C 1
ATOM 1631 O O . VAL A 1 207 ? -3.938 -3.686 18.804 1.00 83.62 207 VAL A O 1
ATOM 1634 N N . LEU A 1 208 ? -4.532 -2.641 20.703 1.00 88.25 208 LEU A N 1
ATOM 1635 C CA . LEU A 1 208 ? -5.745 -2.037 20.171 1.00 88.25 208 LEU A CA 1
ATOM 1636 C C . LEU A 1 208 ? -5.397 -0.595 19.812 1.00 88.25 208 LEU A C 1
ATOM 1638 O O . LEU A 1 208 ? -4.853 0.125 20.645 1.00 88.25 208 LEU A O 1
ATOM 1642 N N . GLY A 1 209 ? -5.622 -0.194 18.567 1.00 88.88 209 GLY A N 1
ATOM 1643 C CA . GLY A 1 209 ? -5.251 1.133 18.090 1.00 88.88 209 GLY A CA 1
ATOM 1644 C C . GLY A 1 209 ? -6.391 1.812 17.361 1.00 88.88 209 GLY A C 1
ATOM 1645 O O . GLY A 1 209 ? -7.240 1.145 16.781 1.00 88.88 209 GLY A O 1
ATOM 1646 N N . ALA A 1 210 ? -6.368 3.140 17.356 1.00 91.00 210 ALA A N 1
ATOM 1647 C CA . ALA A 1 210 ? -7.252 3.991 16.579 1.00 91.00 210 ALA A CA 1
ATOM 1648 C C . ALA A 1 210 ? -6.441 5.084 15.875 1.00 91.00 210 ALA A C 1
ATOM 1650 O O . ALA A 1 210 ? -5.571 5.710 16.484 1.00 91.00 210 ALA A O 1
ATOM 1651 N N . VAL A 1 211 ? -6.735 5.318 14.596 1.00 87.69 211 VAL A N 1
ATOM 1652 C CA . VAL A 1 211 ? -6.113 6.361 13.771 1.00 87.69 211 VAL A CA 1
ATOM 1653 C C . VAL A 1 211 ? -7.166 7.368 13.349 1.00 87.69 211 VAL A C 1
ATOM 1655 O O . VAL A 1 211 ? -8.166 7.001 12.738 1.00 87.69 211 VAL A O 1
ATOM 1658 N N . ASP A 1 212 ? -6.905 8.642 13.605 1.00 87.38 212 ASP A N 1
ATOM 1659 C CA . ASP A 1 212 ? -7.746 9.737 13.135 1.00 87.38 212 ASP A CA 1
ATOM 1660 C C . ASP A 1 212 ? -7.665 9.901 11.613 1.00 87.38 212 ASP A C 1
ATOM 1662 O O . ASP A 1 212 ? -6.581 9.961 11.021 1.00 87.38 212 ASP A O 1
ATOM 1666 N N . ALA A 1 213 ? -8.825 9.970 10.963 1.00 87.38 213 ALA A N 1
ATOM 1667 C CA . ALA A 1 213 ? -8.952 10.026 9.517 1.00 87.38 213 ALA A CA 1
ATOM 1668 C C . ALA A 1 213 ? -8.318 11.280 8.896 1.00 87.38 213 ALA A C 1
ATOM 1670 O O . ALA A 1 213 ? -7.821 11.190 7.770 1.00 87.38 213 ALA A O 1
ATOM 1671 N N . VAL A 1 214 ? -8.279 12.413 9.601 1.00 83.12 214 VAL A N 1
ATOM 1672 C CA . VAL A 1 214 ? -7.728 13.682 9.098 1.00 83.12 214 VAL A CA 1
ATOM 1673 C C . VAL A 1 214 ? -6.391 13.982 9.753 1.00 83.12 214 VAL A C 1
ATOM 1675 O O . VAL A 1 214 ? -5.387 14.135 9.058 1.00 83.12 214 VAL A O 1
ATOM 1678 N N . SER A 1 215 ? -6.345 14.009 11.085 1.00 80.56 215 SER A N 1
ATOM 1679 C CA . SER A 1 215 ? -5.153 14.428 11.823 1.00 80.56 215 SER A CA 1
ATOM 1680 C C . SER A 1 215 ? -4.024 13.393 11.764 1.00 80.56 215 SER A C 1
ATOM 1682 O O . SER A 1 215 ? -2.864 13.745 12.007 1.00 80.56 215 SER A O 1
ATOM 1684 N N . LYS A 1 216 ? -4.362 12.135 11.437 1.00 82.12 216 LYS A N 1
ATOM 1685 C CA . LYS A 1 216 ? -3.481 10.957 11.466 1.00 82.12 216 LYS A CA 1
ATOM 1686 C C . LYS A 1 216 ? -2.846 10.701 12.833 1.00 82.12 216 LYS A C 1
ATOM 1688 O O . LYS A 1 216 ? -1.890 9.933 12.927 1.00 82.12 216 LYS A O 1
ATOM 1693 N N . GLN A 1 217 ? -3.370 11.321 13.891 1.00 79.50 217 GLN A N 1
ATOM 1694 C CA . GLN A 1 217 ? -2.969 10.995 15.248 1.00 79.50 217 GLN A CA 1
ATOM 1695 C C . GLN A 1 217 ? -3.403 9.573 15.591 1.00 79.50 217 GLN A C 1
ATOM 1697 O O . GLN A 1 217 ? -4.450 9.098 15.150 1.00 79.50 217 GLN A O 1
ATOM 1702 N N . ILE A 1 218 ? -2.573 8.907 16.384 1.00 79.75 218 ILE A N 1
ATOM 1703 C CA . ILE A 1 218 ? -2.747 7.513 16.769 1.00 79.75 218 ILE A CA 1
ATOM 1704 C C . ILE A 1 218 ? -2.964 7.483 18.277 1.00 79.75 218 ILE A C 1
ATOM 1706 O O . ILE A 1 218 ? -2.231 8.129 19.028 1.00 79.75 218 ILE A O 1
ATOM 1710 N N . THR A 1 219 ? -3.961 6.727 18.710 1.00 81.56 219 THR A N 1
ATOM 1711 C CA . THR A 1 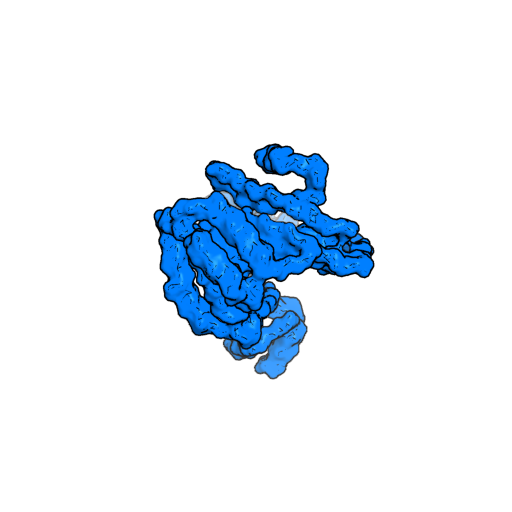219 ? -4.197 6.386 20.116 1.00 81.56 219 THR A CA 1
ATOM 1712 C C . THR A 1 219 ? -4.164 4.870 20.224 1.00 81.56 219 THR A C 1
ATOM 1714 O O . THR A 1 219 ? -4.605 4.191 19.296 1.00 81.56 219 THR A O 1
ATOM 1717 N N . PHE A 1 220 ? -3.604 4.319 21.296 1.00 82.19 220 PHE A N 1
ATOM 1718 C CA . PHE A 1 220 ? -3.472 2.873 21.436 1.00 82.19 220 PHE A CA 1
ATOM 1719 C C . PHE A 1 220 ? -3.499 2.429 22.895 1.00 82.19 220 PHE A C 1
ATOM 1721 O O . PHE A 1 220 ? -3.132 3.181 23.795 1.00 82.19 220 PHE A O 1
ATOM 1728 N N . LEU A 1 221 ? -3.865 1.166 23.080 1.00 76.69 221 LEU A N 1
ATOM 1729 C CA . LEU A 1 221 ? -3.827 0.431 24.333 1.00 76.69 221 LEU A CA 1
ATOM 1730 C C . LEU A 1 221 ? -3.059 -0.876 24.103 1.00 76.69 221 LEU A C 1
ATOM 1732 O O . LEU A 1 221 ? -3.381 -1.646 23.193 1.00 76.69 221 LEU A O 1
ATOM 1736 N N . THR A 1 222 ? -2.017 -1.115 24.898 1.00 76.44 222 THR A N 1
ATOM 1737 C CA . THR A 1 222 ? -1.173 -2.313 24.801 1.00 76.44 222 THR A CA 1
ATOM 1738 C C . THR A 1 222 ? -1.505 -3.312 25.899 1.00 76.44 222 THR A C 1
ATOM 1740 O O . THR A 1 222 ? -1.624 -2.963 27.069 1.00 76.44 222 THR A O 1
ATOM 1743 N N . ILE A 1 223 ? -1.645 -4.582 25.521 1.00 75.69 223 ILE A N 1
ATOM 1744 C CA . ILE A 1 223 ? -2.021 -5.677 26.419 1.00 75.69 223 ILE A CA 1
ATOM 1745 C C . ILE A 1 223 ? -1.185 -6.910 26.092 1.00 75.69 223 ILE A C 1
ATOM 1747 O O . ILE A 1 223 ? -1.046 -7.304 24.936 1.00 75.69 223 ILE A O 1
ATOM 1751 N N . THR A 1 224 ? -0.653 -7.571 27.111 1.00 73.19 224 THR A N 1
ATOM 1752 C CA . THR A 1 224 ? 0.148 -8.799 26.958 1.00 73.19 224 THR A CA 1
ATOM 1753 C C . THR A 1 224 ? -0.701 -10.078 26.92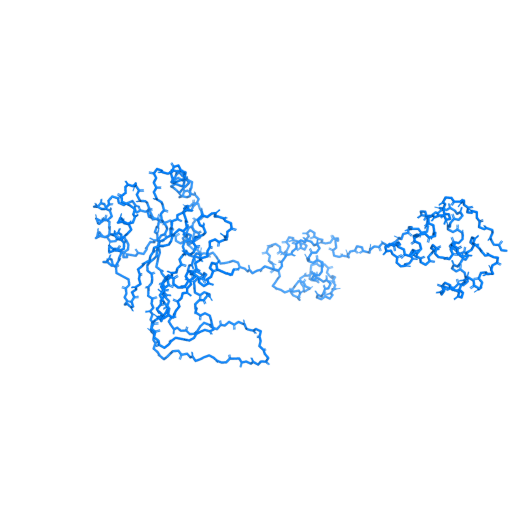9 1.00 73.19 224 THR A C 1
ATOM 1755 O O . THR A 1 224 ? -0.207 -11.145 26.568 1.00 73.19 224 THR A O 1
ATOM 1758 N N . THR A 1 225 ? -1.992 -9.989 27.266 1.00 79.56 225 THR A N 1
ATOM 1759 C CA . THR A 1 225 ? -2.922 -11.125 27.385 1.00 79.56 225 THR A CA 1
ATOM 1760 C C . THR A 1 225 ? -3.789 -11.324 26.133 1.00 79.56 225 THR A C 1
ATOM 1762 O O . THR A 1 225 ? -3.247 -11.654 25.080 1.00 79.56 225 THR A O 1
ATOM 1765 N N . TYR A 1 226 ? -5.118 -11.218 26.218 1.00 81.69 226 TYR A N 1
ATOM 1766 C CA . TYR A 1 226 ? -6.082 -11.328 25.113 1.00 81.69 226 TYR A CA 1
ATOM 1767 C C . TYR A 1 226 ? -6.862 -10.017 25.005 1.00 81.69 226 TYR A C 1
ATOM 1769 O O . TYR A 1 226 ? -7.135 -9.379 26.016 1.00 81.69 226 TYR A O 1
ATOM 1777 N N . ILE A 1 227 ? -7.242 -9.631 23.787 1.00 81.75 227 ILE A N 1
ATOM 1778 C CA . ILE A 1 227 ? -8.189 -8.529 23.596 1.00 81.75 227 ILE A CA 1
ATOM 1779 C C . ILE A 1 227 ? -9.586 -9.067 23.893 1.00 81.75 227 ILE A C 1
ATOM 1781 O O . ILE A 1 227 ? -10.010 -10.061 23.303 1.00 81.75 227 ILE A O 1
ATOM 1785 N N . THR A 1 228 ? -10.275 -8.424 24.829 1.00 89.56 228 THR A N 1
ATOM 1786 C CA . THR A 1 228 ? -11.628 -8.788 25.263 1.00 89.56 228 THR A CA 1
ATOM 1787 C C . THR A 1 228 ? -12.613 -7.659 24.964 1.00 89.56 228 THR A C 1
ATOM 1789 O O . THR A 1 228 ? -12.217 -6.568 24.558 1.00 89.56 228 THR A O 1
ATOM 1792 N N . ALA A 1 229 ? -13.907 -7.893 25.187 1.00 90.88 229 ALA A N 1
ATOM 1793 C CA . ALA A 1 229 ? -14.895 -6.817 25.136 1.00 90.88 229 ALA A CA 1
ATOM 1794 C C . ALA A 1 229 ? -14.583 -5.698 26.149 1.00 90.88 229 ALA A C 1
ATOM 1796 O O . ALA A 1 229 ? -14.718 -4.527 25.813 1.00 90.88 229 ALA A O 1
ATOM 1797 N N . GLN A 1 230 ? -14.089 -6.051 27.344 1.00 92.38 230 GLN A N 1
ATOM 1798 C CA . GLN A 1 230 ? -13.704 -5.073 28.365 1.00 92.38 230 GLN A CA 1
ATOM 1799 C C . GLN A 1 230 ? -12.555 -4.184 27.884 1.00 92.38 230 GLN A C 1
ATOM 1801 O O . GLN A 1 230 ? -12.631 -2.969 27.978 1.00 92.38 230 GLN A O 1
ATOM 1806 N N . THR A 1 231 ? -11.547 -4.778 27.241 1.00 90.81 231 THR A N 1
ATOM 1807 C CA . THR A 1 231 ? -10.460 -4.029 26.595 1.00 90.81 231 THR A CA 1
ATOM 1808 C C . THR A 1 231 ? -10.975 -2.979 25.609 1.00 90.81 231 THR A C 1
ATOM 1810 O O . THR A 1 231 ? -10.420 -1.887 25.521 1.00 90.81 231 THR A O 1
ATOM 1813 N N . VAL A 1 232 ? -12.011 -3.317 24.835 1.00 94.19 232 VAL A N 1
ATOM 1814 C CA . VAL A 1 232 ? -12.626 -2.374 23.895 1.00 94.19 232 VAL A CA 1
ATOM 1815 C C . VAL A 1 232 ? -13.353 -1.267 24.653 1.00 94.19 232 VAL A C 1
ATOM 1817 O O . VAL A 1 232 ? -13.178 -0.108 24.302 1.00 94.19 232 VAL A O 1
ATOM 1820 N N . VAL A 1 233 ? -14.111 -1.596 25.702 1.00 95.31 233 VAL A N 1
ATOM 1821 C CA . VAL A 1 233 ? -14.795 -0.620 26.570 1.00 95.31 233 VAL A CA 1
ATOM 1822 C C . VAL A 1 233 ? -13.815 0.384 27.174 1.00 95.31 233 VAL A C 1
ATOM 1824 O O . VAL A 1 233 ? -14.024 1.589 27.037 1.00 95.31 233 VAL A O 1
ATOM 1827 N N . ASP A 1 234 ? -12.721 -0.097 27.765 1.00 93.56 234 ASP A N 1
ATOM 1828 C CA . ASP A 1 234 ? -11.697 0.755 28.378 1.00 93.56 234 ASP A CA 1
ATOM 1829 C C . ASP A 1 234 ? -11.090 1.704 27.333 1.00 93.56 234 ASP A C 1
ATOM 1831 O O . ASP A 1 234 ? -10.897 2.898 27.571 1.00 93.56 234 ASP A O 1
ATOM 1835 N N . PHE A 1 235 ? -10.851 1.189 26.124 1.00 94.81 235 PHE A N 1
ATOM 1836 C CA . PHE A 1 235 ? -10.317 1.982 25.025 1.00 94.81 235 PHE A CA 1
ATOM 1837 C C . PHE A 1 235 ? -11.321 3.007 24.480 1.00 94.81 235 PHE A C 1
ATOM 1839 O O . PHE A 1 235 ? -10.931 4.128 24.160 1.00 94.81 235 PHE A O 1
ATOM 1846 N N . LEU A 1 236 ? -12.616 2.679 24.415 1.00 96.75 236 LEU A N 1
ATOM 1847 C CA . LEU A 1 236 ? -13.663 3.646 24.068 1.00 96.75 236 LEU A CA 1
ATOM 1848 C C . LEU A 1 236 ? -13.715 4.801 25.077 1.00 96.75 236 LEU A C 1
ATOM 1850 O O . LEU A 1 236 ? -13.852 5.952 24.661 1.00 96.75 236 LEU A O 1
ATOM 1854 N N . GLY A 1 237 ? -13.549 4.511 26.373 1.00 96.00 237 GLY A N 1
ATOM 1855 C CA . GLY A 1 237 ? -13.427 5.525 27.423 1.00 96.00 237 GLY A CA 1
ATOM 1856 C C . GLY A 1 237 ? -12.246 6.465 27.175 1.00 96.00 237 GLY A C 1
ATOM 1857 O O . GLY A 1 237 ? -12.434 7.675 27.064 1.00 96.00 237 GLY A O 1
ATOM 1858 N N . GLN A 1 238 ? -11.053 5.904 26.948 1.00 93.88 238 GLN A N 1
ATOM 1859 C CA . GLN A 1 238 ? -9.849 6.680 26.621 1.00 93.88 238 GLN A CA 1
ATOM 1860 C C . GLN A 1 238 ? -10.033 7.562 25.372 1.00 93.88 238 GLN A C 1
ATOM 1862 O O . GLN A 1 238 ? -9.576 8.706 25.322 1.00 93.88 238 GLN A O 1
ATOM 1867 N N . LEU A 1 239 ? -10.695 7.041 24.334 1.00 94.56 239 LEU A N 1
ATOM 1868 C CA . LEU A 1 239 ? -10.980 7.814 23.127 1.00 94.56 239 LEU A CA 1
ATOM 1869 C C . LEU A 1 239 ? -11.972 8.944 23.401 1.00 94.56 239 LEU A C 1
ATOM 1871 O O . LEU A 1 239 ? -11.777 10.042 22.885 1.00 94.56 239 LEU A O 1
ATOM 1875 N N . ARG A 1 240 ? -12.998 8.716 24.224 1.00 96.19 240 ARG A N 1
ATOM 1876 C CA . ARG A 1 240 ? -13.939 9.775 24.596 1.00 96.19 240 ARG A CA 1
ATOM 1877 C C . ARG A 1 240 ? -13.260 10.883 25.398 1.00 96.19 240 ARG A C 1
ATOM 1879 O O . ARG A 1 240 ? -13.489 12.047 25.097 1.00 96.19 240 ARG A O 1
ATOM 1886 N N . GLU A 1 241 ? -12.390 10.549 26.346 1.00 94.38 241 GLU A N 1
ATOM 1887 C CA . GLU A 1 241 ? -11.608 11.547 27.093 1.00 94.38 241 GLU A CA 1
ATOM 1888 C C . GLU A 1 241 ? -10.753 12.417 26.164 1.00 94.38 241 GLU A C 1
ATOM 1890 O O . GLU A 1 241 ? -10.671 13.633 26.333 1.00 94.38 241 GLU A O 1
ATOM 1895 N N . LYS A 1 242 ? -10.151 11.806 25.137 1.00 90.75 242 LYS A N 1
ATOM 1896 C CA . LYS A 1 242 ? -9.347 12.518 24.137 1.00 90.75 242 LYS A CA 1
ATOM 1897 C C . LYS A 1 242 ? -10.187 13.360 23.166 1.00 90.75 242 LYS A C 1
ATOM 1899 O O . LYS A 1 242 ? -9.704 14.383 22.684 1.00 90.75 242 LYS A O 1
ATOM 1904 N N . TYR A 1 243 ? -11.416 12.938 22.872 1.00 93.44 243 TYR A N 1
ATOM 1905 C CA . TYR A 1 243 ? -12.345 13.597 21.947 1.00 93.44 243 TYR A CA 1
ATOM 1906 C C . TYR A 1 243 ? -13.679 13.925 22.655 1.00 93.44 243 TYR A C 1
ATOM 1908 O O . TYR A 1 243 ? -14.707 13.301 22.369 1.00 93.44 243 TYR A O 1
ATOM 1916 N N . PRO A 1 244 ? -13.684 14.887 23.598 1.00 91.19 244 PRO A N 1
ATOM 1917 C CA . PRO A 1 244 ? -14.788 15.050 24.546 1.00 91.19 244 PRO A CA 1
ATOM 1918 C C . PRO A 1 244 ? -16.033 15.734 23.970 1.00 91.19 244 PRO A C 1
ATOM 1920 O O . PRO A 1 244 ? -17.135 15.469 24.434 1.00 91.19 244 PRO A O 1
ATOM 1923 N N . THR A 1 245 ? -15.877 16.621 22.984 1.00 91.62 245 THR A N 1
ATOM 1924 C CA . THR A 1 245 ? -16.931 17.578 22.597 1.00 91.62 245 THR A CA 1
ATOM 1925 C C . THR A 1 245 ? -17.715 17.180 21.354 1.00 91.62 245 THR A C 1
ATOM 1927 O O . THR A 1 245 ? -18.941 17.250 21.348 1.00 91.62 245 THR A O 1
ATOM 1930 N N . LEU A 1 246 ? -17.025 16.798 20.280 1.00 93.69 246 LEU A N 1
ATOM 1931 C CA . LEU A 1 246 ? -17.657 16.547 18.987 1.00 93.69 246 LEU A CA 1
ATOM 1932 C C . LEU A 1 246 ? -18.179 15.102 18.864 1.00 93.69 246 LEU A C 1
ATOM 1934 O O . LEU A 1 246 ? -17.664 14.189 19.527 1.00 93.69 246 LEU A O 1
ATOM 1938 N N . PRO A 1 247 ? -19.161 14.860 17.972 1.00 95.56 247 PRO A N 1
ATOM 1939 C CA . PRO A 1 247 ? -19.561 13.514 17.580 1.00 95.56 247 PRO A CA 1
ATOM 1940 C C . PRO A 1 247 ? -18.348 12.672 17.177 1.00 95.56 247 PRO A C 1
ATOM 1942 O O . PRO A 1 247 ? -17.519 13.102 16.370 1.00 95.56 247 PRO A O 1
ATOM 1945 N N . LEU A 1 248 ? -18.244 11.470 17.746 1.00 97.56 248 LEU A N 1
ATOM 1946 C CA . LEU A 1 248 ? -17.125 10.561 17.515 1.00 97.56 248 LEU A CA 1
ATOM 1947 C C . LEU A 1 248 ? -17.618 9.321 16.781 1.00 97.56 248 LEU A C 1
ATOM 1949 O O . LEU A 1 248 ? -18.388 8.532 17.327 1.00 97.56 248 LEU A O 1
ATOM 1953 N N . TYR A 1 249 ? -17.139 9.145 15.557 1.00 98.00 249 TYR A N 1
ATOM 1954 C CA . TYR A 1 249 ? -17.396 7.982 14.723 1.00 98.00 249 TYR A CA 1
ATOM 1955 C C . TYR A 1 249 ? -16.167 7.078 14.719 1.00 98.00 249 TYR A C 1
ATOM 1957 O O . TYR A 1 249 ? -15.047 7.544 14.502 1.00 98.00 249 TYR A O 1
ATOM 1965 N N . ILE A 1 250 ? -16.364 5.781 14.935 1.00 97.75 250 ILE A N 1
ATOM 1966 C CA . ILE A 1 250 ? -15.287 4.791 14.934 1.00 97.75 250 ILE A CA 1
ATOM 1967 C C . ILE A 1 250 ? -15.614 3.701 13.922 1.00 97.75 250 ILE A C 1
ATOM 1969 O O . ILE A 1 250 ? -16.593 2.974 14.072 1.00 97.75 250 ILE A O 1
ATOM 1973 N N . VAL A 1 251 ? -14.770 3.581 12.902 1.00 97.44 251 VAL A N 1
ATOM 1974 C CA . VAL A 1 251 ? -14.821 2.519 11.898 1.00 97.44 251 VAL A CA 1
ATOM 1975 C C . VAL A 1 251 ? -14.104 1.282 12.423 1.00 97.44 251 VAL A C 1
ATOM 1977 O O . VAL A 1 251 ? -12.963 1.378 12.881 1.00 97.44 251 VAL A O 1
ATOM 1980 N N . LEU A 1 252 ? -14.771 0.134 12.330 1.00 95.25 252 LEU A N 1
ATOM 1981 C CA . LEU A 1 252 ? -14.365 -1.136 12.924 1.00 95.25 252 LEU A CA 1
ATOM 1982 C C . LEU A 1 252 ? -14.522 -2.311 11.957 1.00 95.25 252 LEU A C 1
ATOM 1984 O O . LEU A 1 252 ? -15.341 -2.279 11.033 1.00 95.25 252 LEU A O 1
ATOM 1988 N N . ASP A 1 253 ? -13.750 -3.370 12.189 1.00 92.06 253 ASP A N 1
ATOM 1989 C CA . ASP A 1 253 ? -13.959 -4.659 11.538 1.00 92.06 253 ASP A CA 1
ATOM 1990 C C . ASP A 1 253 ? -15.116 -5.438 12.198 1.00 92.06 253 ASP A C 1
ATOM 1992 O O . ASP A 1 253 ? -15.836 -4.929 13.047 1.00 92.06 253 ASP A O 1
ATOM 1996 N N . ASN A 1 254 ? -15.364 -6.679 11.772 1.00 92.12 254 ASN A N 1
ATOM 1997 C CA . ASN A 1 254 ? -16.499 -7.471 12.269 1.00 92.12 254 ASN A CA 1
ATOM 1998 C C . ASN A 1 254 ? -16.095 -8.488 13.343 1.00 92.12 254 ASN A C 1
ATOM 2000 O O . ASN A 1 254 ? -16.679 -9.573 13.436 1.00 92.12 254 ASN A O 1
ATOM 2004 N N . ALA A 1 255 ? -15.086 -8.171 14.156 1.00 89.06 255 ALA A N 1
ATOM 2005 C CA . ALA A 1 255 ? -14.658 -9.053 15.229 1.00 89.06 255 ALA A CA 1
ATOM 2006 C C . ALA A 1 255 ? -15.792 -9.276 16.246 1.00 89.06 255 ALA A C 1
ATOM 2008 O O . ALA A 1 255 ? -16.444 -8.338 16.707 1.00 89.06 255 ALA A O 1
ATOM 2009 N N . ARG A 1 256 ? -16.017 -10.537 16.648 1.00 89.81 256 ARG A N 1
ATOM 2010 C CA . ARG A 1 256 ? -17.143 -10.916 17.529 1.00 89.81 256 ARG A CA 1
ATOM 2011 C C . ARG A 1 256 ? -17.187 -10.115 18.834 1.00 89.81 256 ARG A C 1
ATOM 2013 O O . ARG A 1 256 ? -18.267 -9.747 19.282 1.00 89.81 256 ARG A O 1
ATOM 2020 N N . TYR A 1 257 ? -16.028 -9.831 19.431 1.00 88.31 257 TYR A N 1
ATOM 2021 C CA . TYR A 1 257 ? -15.944 -9.089 20.692 1.00 88.31 257 TYR A CA 1
ATOM 2022 C C . TYR A 1 257 ? -16.289 -7.598 20.558 1.00 88.31 257 TYR A C 1
ATOM 2024 O O . TYR A 1 257 ? -16.598 -6.979 21.567 1.00 88.31 257 TYR A O 1
ATOM 2032 N N . GLN A 1 258 ? -16.274 -7.024 19.350 1.00 90.75 258 GLN A N 1
ATOM 2033 C CA . GLN A 1 258 ? -16.717 -5.644 19.101 1.00 90.75 258 GLN A CA 1
ATOM 2034 C C . GLN A 1 258 ? -18.238 -5.554 18.899 1.00 90.75 258 GLN A C 1
ATOM 2036 O O . GLN A 1 258 ? -18.835 -4.499 19.088 1.00 90.75 258 GLN A O 1
ATOM 2041 N N . HIS A 1 259 ? -18.879 -6.669 18.536 1.00 90.56 259 HIS A N 1
ATOM 2042 C CA . HIS A 1 259 ? -20.322 -6.752 18.287 1.00 90.56 259 HIS A CA 1
ATOM 2043 C C . HIS A 1 259 ? -21.157 -7.059 19.533 1.00 90.56 259 HIS A C 1
ATOM 2045 O O . HIS A 1 259 ? -22.390 -7.062 19.453 1.00 90.56 259 HIS A O 1
ATOM 2051 N N . CYS A 1 260 ? -20.518 -7.340 20.670 1.00 93.94 260 CYS A N 1
ATOM 2052 C CA . CYS A 1 260 ? -21.227 -7.720 21.884 1.00 93.94 260 CYS A CA 1
ATOM 2053 C C . CYS A 1 260 ? -22.036 -6.549 22.466 1.00 93.94 260 CYS A C 1
ATOM 2055 O O . CYS A 1 260 ? -21.742 -5.372 22.241 1.00 93.94 260 CYS A O 1
ATOM 2057 N N . GLN A 1 261 ? -23.068 -6.889 23.237 1.00 94.62 261 GLN A N 1
ATOM 2058 C CA . GLN A 1 261 ? -23.987 -5.910 23.813 1.00 94.62 261 GLN A CA 1
ATOM 2059 C C . GLN A 1 261 ? -23.280 -4.917 24.739 1.00 94.62 261 GLN A C 1
ATOM 2061 O O . GLN A 1 261 ? -23.583 -3.731 24.671 1.00 94.62 261 GLN A O 1
ATOM 2066 N N . LEU A 1 262 ? -22.300 -5.384 25.520 1.00 95.81 262 LEU A N 1
ATOM 2067 C CA . LEU A 1 262 ? -21.492 -4.540 26.399 1.00 95.81 262 LEU A CA 1
ATOM 2068 C C . LEU A 1 262 ? -20.854 -3.376 25.624 1.00 95.81 262 LEU A C 1
ATOM 2070 O O . LEU A 1 262 ? -21.074 -2.220 25.963 1.00 95.81 262 LEU A O 1
ATOM 2074 N N . VAL A 1 263 ? -20.144 -3.670 24.530 1.00 95.75 263 VAL A N 1
ATOM 2075 C CA . VAL A 1 263 ? -19.476 -2.644 23.710 1.00 95.75 263 VAL A CA 1
ATOM 2076 C C . VAL A 1 263 ? -20.488 -1.684 23.083 1.00 95.75 263 VAL A C 1
ATOM 2078 O O . VAL A 1 263 ? -20.269 -0.474 23.094 1.00 95.75 263 VAL A O 1
ATOM 2081 N N . LYS A 1 264 ? -21.616 -2.197 22.575 1.00 95.56 264 LYS A N 1
ATOM 2082 C CA . LYS A 1 264 ? -22.671 -1.361 21.976 1.00 95.56 264 LYS A CA 1
ATOM 2083 C C . LYS A 1 264 ? -23.305 -0.414 22.997 1.00 95.56 264 LYS A C 1
ATOM 2085 O O . LYS A 1 264 ? -23.479 0.763 22.695 1.00 95.56 264 LYS A O 1
ATOM 2090 N N . GLN A 1 265 ? -23.611 -0.908 24.195 1.00 96.69 265 GLN A N 1
ATOM 2091 C CA . GLN A 1 265 ? -24.189 -0.108 25.275 1.00 96.69 265 GLN A CA 1
ATOM 2092 C C . GLN A 1 265 ? -23.204 0.949 25.776 1.00 96.69 265 GLN A C 1
ATOM 2094 O O . GLN A 1 265 ? -23.573 2.113 25.900 1.00 96.69 265 GLN A O 1
ATOM 2099 N N . THR A 1 266 ? -21.937 0.588 25.993 1.00 96.88 266 THR A N 1
ATOM 2100 C CA . THR A 1 266 ? -20.903 1.560 26.371 1.00 96.88 266 THR A CA 1
ATOM 2101 C C . THR A 1 266 ? -20.727 2.629 25.296 1.00 96.88 266 THR A C 1
ATOM 2103 O O . THR A 1 266 ? -20.665 3.810 25.624 1.00 96.88 266 THR A O 1
ATOM 2106 N N . ALA A 1 267 ? -20.690 2.257 24.014 1.00 96.94 267 ALA A N 1
ATOM 2107 C CA . ALA A 1 267 ? -20.582 3.232 22.933 1.00 96.94 267 ALA A CA 1
ATOM 2108 C C . ALA A 1 267 ? -21.760 4.218 22.937 1.00 96.94 267 ALA A C 1
ATOM 2110 O O . ALA A 1 267 ? -21.535 5.419 22.827 1.00 96.94 267 ALA A O 1
ATOM 2111 N N . GLN A 1 268 ? -22.991 3.740 23.153 1.00 96.06 268 GLN A N 1
ATOM 2112 C CA . GLN A 1 268 ? -24.169 4.602 23.297 1.00 96.06 268 GLN A CA 1
ATOM 2113 C C . GLN A 1 268 ? -24.046 5.557 24.492 1.00 96.06 268 GLN A C 1
ATOM 2115 O O . GLN A 1 268 ? -24.261 6.756 24.328 1.00 96.06 268 GLN A O 1
ATOM 2120 N N . LEU A 1 269 ? -23.645 5.052 25.664 1.00 96.44 269 LEU A N 1
ATOM 2121 C CA . LEU A 1 269 ? -23.437 5.865 26.870 1.00 96.44 269 LEU A CA 1
ATOM 2122 C C . LEU A 1 269 ? -22.362 6.940 26.671 1.00 96.44 269 LEU A C 1
ATOM 2124 O O . LEU A 1 269 ? -22.496 8.054 27.167 1.00 96.44 269 LEU A O 1
ATOM 2128 N N . LEU A 1 270 ? -21.316 6.621 25.911 1.00 96.19 270 LEU A N 1
ATOM 2129 C CA . LEU A 1 270 ? -20.240 7.546 25.565 1.00 96.19 270 LEU A CA 1
ATOM 2130 C C . LEU A 1 270 ? -20.559 8.404 24.329 1.00 96.19 270 LEU A C 1
ATOM 2132 O O . LEU A 1 270 ? -19.659 9.083 23.837 1.00 96.19 270 LEU A O 1
ATOM 2136 N N . ALA A 1 271 ? -21.779 8.359 23.779 1.00 95.88 271 ALA A N 1
ATOM 2137 C CA . ALA A 1 271 ? -22.174 9.047 22.543 1.00 95.88 271 ALA A CA 1
ATOM 2138 C C . ALA A 1 271 ? -21.227 8.782 21.345 1.00 95.88 271 ALA A C 1
ATOM 2140 O O . ALA A 1 271 ? -20.902 9.678 20.561 1.00 95.88 271 ALA A O 1
ATOM 2141 N N . ILE A 1 272 ? -20.701 7.558 21.248 1.00 97.69 272 ILE A N 1
ATOM 2142 C CA . ILE A 1 272 ? -19.811 7.082 20.184 1.00 97.69 272 ILE A CA 1
ATOM 2143 C C . ILE A 1 272 ? -20.629 6.305 19.151 1.00 97.69 272 ILE A C 1
ATOM 2145 O O . ILE A 1 272 ? -21.344 5.358 19.479 1.00 97.69 272 ILE A O 1
ATOM 2149 N N . HIS A 1 273 ? -20.451 6.648 17.880 1.00 97.12 273 HIS A N 1
ATOM 2150 C CA . HIS A 1 273 ? -21.065 5.953 16.757 1.00 97.12 273 HIS A CA 1
ATOM 2151 C C . HIS A 1 273 ? -20.115 4.878 16.219 1.00 97.12 273 HIS A C 1
ATOM 2153 O O . HIS A 1 273 ? -19.063 5.185 15.656 1.00 97.12 273 HIS A O 1
ATOM 2159 N N . LEU A 1 274 ? -20.489 3.607 16.375 1.00 97.12 274 LEU A N 1
ATOM 2160 C CA . LEU A 1 274 ? -19.733 2.482 15.822 1.00 97.12 274 LEU A CA 1
ATOM 2161 C C . LEU A 1 274 ? -20.180 2.198 14.385 1.00 97.12 274 LEU A C 1
ATOM 2163 O O . LEU A 1 274 ? -21.359 1.952 14.133 1.00 97.12 274 LEU A O 1
ATOM 2167 N N . LEU A 1 275 ? -19.231 2.208 13.453 1.00 96.69 275 LEU A N 1
ATOM 2168 C CA . LEU A 1 275 ? -19.449 1.979 12.028 1.00 96.69 275 LEU A CA 1
ATOM 2169 C C . LEU A 1 275 ? -18.725 0.705 11.604 1.00 96.69 275 LEU A C 1
ATOM 2171 O O . LEU A 1 275 ? -17.498 0.659 11.535 1.00 96.69 275 LEU A O 1
ATOM 2175 N N . PHE A 1 276 ? -19.484 -0.340 11.299 1.00 96.12 276 PHE A N 1
ATOM 2176 C CA . PHE A 1 276 ? -18.908 -1.613 10.886 1.00 96.12 276 PHE A CA 1
ATOM 2177 C C . PHE A 1 276 ? -18.629 -1.627 9.387 1.00 96.12 276 PHE A C 1
ATOM 2179 O O . PHE A 1 276 ? -19.479 -1.261 8.573 1.00 96.12 276 PHE A O 1
ATOM 2186 N N . LEU A 1 277 ? -17.426 -2.067 9.027 1.00 95.12 277 LEU A N 1
ATOM 2187 C CA . LEU A 1 277 ? -17.035 -2.263 7.639 1.00 95.12 277 LEU A CA 1
ATOM 2188 C C . LEU A 1 277 ? -17.839 -3.399 6.993 1.00 95.12 277 LEU A C 1
ATOM 2190 O O . LEU A 1 277 ? -18.217 -4.356 7.677 1.00 95.12 277 LEU A O 1
ATOM 2194 N N . PRO A 1 278 ? -18.010 -3.388 5.662 1.00 94.31 278 PRO A N 1
ATOM 2195 C CA . PRO A 1 278 ? -18.459 -4.569 4.942 1.00 94.31 278 PRO A CA 1
ATOM 2196 C C . PRO A 1 278 ? -17.496 -5.738 5.185 1.00 94.31 278 PRO A C 1
ATOM 2198 O O . PRO A 1 278 ? -16.281 -5.551 5.332 1.00 94.31 278 PRO A O 1
ATOM 2201 N N . ALA A 1 279 ? -18.022 -6.963 5.216 1.00 91.38 279 ALA A N 1
ATOM 2202 C CA . ALA A 1 279 ? -17.213 -8.155 5.457 1.00 91.38 279 ALA A CA 1
ATOM 2203 C C . ALA A 1 279 ? -16.013 -8.238 4.491 1.00 91.38 279 ALA A C 1
ATOM 2205 O O . ALA A 1 279 ? -16.121 -7.901 3.314 1.00 91.38 279 ALA A O 1
ATOM 2206 N N . TYR A 1 280 ? -14.863 -8.699 4.997 1.00 88.88 280 TYR A N 1
ATOM 2207 C CA . TYR A 1 280 ? -13.628 -8.874 4.217 1.00 88.88 280 TYR A CA 1
ATOM 2208 C C . TYR A 1 280 ? -13.111 -7.601 3.514 1.00 88.88 280 TYR A C 1
ATOM 2210 O O . TYR A 1 280 ? -12.542 -7.689 2.426 1.00 88.88 280 TYR A O 1
ATOM 2218 N N . SER A 1 281 ? -13.239 -6.430 4.155 1.00 91.50 281 SER A N 1
ATOM 2219 C CA . SER A 1 281 ? -12.829 -5.128 3.586 1.00 91.50 281 SER A CA 1
ATOM 2220 C C . SER A 1 281 ? -11.635 -4.449 4.287 1.00 91.50 281 SER A C 1
ATOM 2222 O O . SER A 1 281 ? -11.703 -3.257 4.602 1.00 91.50 281 SER A O 1
ATOM 2224 N N . PRO A 1 282 ? -10.500 -5.140 4.530 1.00 88.62 282 PRO A N 1
ATOM 2225 C CA . PRO A 1 282 ? -9.343 -4.541 5.209 1.00 88.62 282 PRO A CA 1
ATOM 2226 C C . PRO A 1 282 ? -8.688 -3.412 4.391 1.00 88.62 282 PRO A C 1
ATOM 2228 O O . PRO A 1 282 ? -7.934 -2.605 4.923 1.00 88.62 282 PRO A O 1
ATOM 2231 N N . ASN A 1 283 ? -8.966 -3.323 3.086 1.00 87.75 283 ASN A N 1
ATOM 2232 C CA . ASN A 1 283 ? -8.531 -2.223 2.221 1.00 87.75 283 ASN A CA 1
ATOM 2233 C C . ASN A 1 283 ? -9.135 -0.868 2.617 1.00 87.75 283 ASN A C 1
ATOM 2235 O O . ASN A 1 283 ? -8.500 0.159 2.362 1.00 87.75 283 ASN A O 1
ATOM 2239 N N . LEU A 1 284 ? -10.323 -0.872 3.228 1.00 90.81 284 LEU A N 1
ATOM 2240 C CA . LEU A 1 284 ? -11.027 0.328 3.679 1.00 90.81 284 LEU A CA 1
ATOM 2241 C C . LEU A 1 284 ? -10.575 0.781 5.073 1.00 90.81 284 LEU A C 1
ATOM 2243 O O . LEU A 1 284 ? -10.729 1.951 5.412 1.00 90.81 284 LEU A O 1
ATOM 2247 N N . ASN A 1 285 ? -9.967 -0.109 5.865 1.00 92.06 285 ASN A N 1
ATOM 2248 C CA . ASN A 1 285 ? -9.479 0.231 7.195 1.00 92.06 285 ASN A CA 1
ATOM 2249 C C . ASN A 1 285 ? -8.064 0.829 7.130 1.00 92.06 285 ASN A C 1
ATOM 2251 O O . ASN A 1 285 ? -7.079 0.118 6.933 1.00 92.06 285 ASN A O 1
ATOM 2255 N N . ILE A 1 286 ? -7.916 2.149 7.286 1.00 87.06 286 ILE A N 1
ATOM 2256 C CA . ILE A 1 286 ? -6.610 2.808 7.078 1.00 87.06 286 ILE A CA 1
ATOM 2257 C C . ILE A 1 286 ? -5.536 2.363 8.082 1.00 87.06 286 ILE A C 1
ATOM 2259 O O . ILE A 1 286 ? -4.345 2.412 7.757 1.00 87.06 286 ILE A O 1
ATOM 2263 N N . ILE A 1 287 ? -5.935 1.908 9.273 1.00 83.94 287 ILE A N 1
ATOM 2264 C CA . ILE A 1 287 ? -5.014 1.449 10.319 1.00 83.94 287 ILE A CA 1
ATOM 2265 C C . ILE A 1 287 ? -4.291 0.148 9.932 1.00 83.94 287 ILE A C 1
ATOM 2267 O O . ILE A 1 287 ? -3.160 -0.076 10.351 1.00 83.94 287 ILE A O 1
ATOM 2271 N N . GLU A 1 288 ? -4.838 -0.653 9.015 1.00 85.81 288 GLU A N 1
ATOM 2272 C CA . GLU A 1 288 ? -4.159 -1.842 8.477 1.00 85.81 288 GLU A CA 1
ATOM 2273 C C . GLU A 1 288 ? -2.823 -1.488 7.807 1.00 85.81 288 GLU A C 1
ATOM 2275 O O . GLU A 1 288 ? -1.848 -2.247 7.837 1.00 85.81 288 GLU A O 1
ATOM 2280 N N . ARG A 1 289 ? -2.729 -0.287 7.216 1.00 81.56 289 ARG A N 1
ATOM 2281 C CA . ARG A 1 289 ? -1.468 0.224 6.657 1.00 81.56 289 ARG A CA 1
ATOM 2282 C C . ARG A 1 289 ? -0.460 0.538 7.760 1.00 81.56 289 ARG A C 1
ATOM 2284 O O . ARG A 1 289 ? 0.722 0.233 7.589 1.00 81.56 289 ARG A O 1
ATOM 2291 N N . LEU A 1 290 ? -0.927 1.097 8.880 1.00 78.12 290 LEU A N 1
ATOM 2292 C CA . LEU A 1 290 ? -0.109 1.322 10.071 1.00 78.12 290 LEU A CA 1
ATOM 2293 C C . LEU A 1 290 ? 0.417 -0.013 10.605 1.00 78.12 290 LEU A C 1
ATOM 2295 O O . LEU A 1 290 ? 1.615 -0.131 10.837 1.00 78.12 290 LEU A O 1
ATOM 2299 N N . TRP A 1 291 ? -0.423 -1.042 10.710 1.00 82.50 291 TRP A N 1
ATOM 2300 C CA . TRP A 1 291 ? -0.013 -2.369 11.178 1.00 82.50 291 TRP A CA 1
ATOM 2301 C C . TRP A 1 291 ? 0.988 -3.060 10.263 1.00 82.50 291 TRP A C 1
ATOM 2303 O O . TRP A 1 291 ? 1.966 -3.639 10.744 1.00 82.50 291 TRP A O 1
ATOM 2313 N N . LYS A 1 292 ? 0.808 -2.966 8.943 1.00 78.50 292 LYS A N 1
ATOM 2314 C CA . LYS A 1 292 ? 1.789 -3.477 7.973 1.00 78.50 292 LYS A CA 1
ATOM 2315 C C . LYS A 1 292 ? 3.144 -2.793 8.133 1.00 78.50 292 LYS A C 1
ATOM 2317 O O . LYS A 1 292 ? 4.172 -3.471 8.144 1.00 78.50 292 LYS A O 1
ATOM 2322 N N . TRP A 1 293 ? 3.151 -1.469 8.275 1.00 77.94 293 TRP A N 1
ATOM 2323 C CA . TRP A 1 293 ? 4.379 -0.718 8.514 1.00 77.94 293 TRP A CA 1
ATOM 2324 C C . TRP A 1 293 ? 5.001 -1.063 9.876 1.00 77.94 293 TRP A C 1
ATOM 2326 O O . TRP A 1 293 ? 6.201 -1.319 9.949 1.00 77.94 293 TRP A O 1
ATOM 2336 N N . LEU A 1 294 ? 4.185 -1.179 10.926 1.00 72.31 294 LEU A N 1
ATOM 2337 C CA . LEU A 1 294 ? 4.609 -1.524 12.278 1.00 72.31 294 LEU A CA 1
ATOM 2338 C C . LEU A 1 294 ? 5.341 -2.866 12.330 1.00 72.31 294 LEU A C 1
ATOM 2340 O O . LEU A 1 294 ? 6.475 -2.940 12.804 1.00 72.31 294 LEU A O 1
ATOM 2344 N N . LYS A 1 295 ? 4.710 -3.923 11.806 1.00 73.56 295 LYS A N 1
ATOM 2345 C CA . LYS A 1 295 ? 5.281 -5.277 11.795 1.00 73.56 295 LYS A CA 1
ATOM 2346 C C . LYS A 1 295 ? 6.594 -5.314 11.016 1.00 73.56 295 LYS A C 1
ATOM 2348 O O . LYS A 1 295 ? 7.555 -5.918 11.483 1.00 73.56 295 LYS A O 1
ATOM 2353 N N . LYS A 1 296 ? 6.659 -4.616 9.876 1.00 70.44 296 LYS A N 1
ATOM 2354 C CA . LYS A 1 296 ? 7.883 -4.505 9.074 1.00 70.44 296 LYS A CA 1
ATOM 2355 C C . LYS A 1 296 ? 9.013 -3.799 9.831 1.00 70.44 296 LYS A C 1
ATOM 2357 O O . LYS A 1 296 ? 10.153 -4.227 9.727 1.00 70.44 296 LYS A O 1
ATOM 2362 N N . THR A 1 297 ? 8.713 -2.734 10.568 1.00 66.25 297 THR A N 1
ATOM 2363 C CA . THR A 1 297 ? 9.729 -1.931 11.269 1.00 66.25 297 THR A CA 1
ATOM 2364 C C . THR A 1 297 ? 10.202 -2.586 12.569 1.00 66.25 297 THR A C 1
ATOM 2366 O O . THR A 1 297 ? 11.383 -2.502 12.897 1.00 66.25 297 THR A O 1
ATOM 2369 N N . CYS A 1 298 ? 9.304 -3.244 13.310 1.00 65.31 298 CYS A N 1
ATOM 2370 C CA . CYS A 1 298 ? 9.629 -3.807 14.625 1.00 65.31 298 CYS A CA 1
ATOM 2371 C C . CYS A 1 298 ? 10.129 -5.238 14.567 1.00 65.31 298 CYS A C 1
ATOM 2373 O O . CYS A 1 298 ? 11.026 -5.591 15.317 1.00 65.31 298 CYS A O 1
ATOM 2375 N N . LEU A 1 299 ? 9.499 -6.084 13.751 1.00 67.00 299 LEU A N 1
ATOM 2376 C CA . LEU A 1 299 ? 9.629 -7.531 13.916 1.00 67.00 299 LEU A CA 1
ATOM 2377 C C . LEU A 1 299 ? 10.623 -8.153 12.934 1.00 67.00 299 LEU A C 1
ATOM 2379 O O . LEU A 1 299 ? 11.104 -9.262 13.155 1.00 67.00 299 LEU A O 1
ATOM 2383 N N . TYR A 1 300 ? 10.933 -7.459 11.837 1.00 64.44 300 TYR A N 1
ATOM 2384 C CA . TYR A 1 300 ? 11.820 -7.997 10.812 1.00 64.44 300 TYR A CA 1
ATOM 2385 C C . TYR A 1 300 ? 13.259 -7.963 11.319 1.00 64.44 300 TYR A C 1
ATOM 2387 O O . TYR A 1 300 ? 13.746 -6.923 11.760 1.00 64.44 300 TYR A O 1
ATOM 2395 N N . THR A 1 301 ? 13.919 -9.120 11.249 1.00 56.47 301 THR A N 1
ATOM 2396 C CA . THR A 1 301 ? 15.325 -9.341 11.629 1.00 56.47 301 THR A CA 1
ATOM 2397 C C . THR A 1 301 ? 15.702 -8.917 13.047 1.00 56.47 301 THR A C 1
ATOM 2399 O O . THR A 1 301 ? 16.859 -8.598 13.310 1.00 56.47 301 THR A O 1
ATOM 2402 N N . ARG A 1 302 ? 14.738 -8.903 13.969 1.00 63.94 302 ARG A N 1
ATOM 2403 C CA . ARG A 1 302 ? 14.961 -8.556 15.373 1.00 63.94 302 ARG A CA 1
ATOM 2404 C C . ARG A 1 302 ? 14.423 -9.655 16.273 1.00 63.94 302 ARG A C 1
ATOM 2406 O O . ARG A 1 302 ? 13.388 -10.251 15.982 1.00 63.94 302 ARG A O 1
ATOM 2413 N N . PHE A 1 303 ? 15.147 -9.906 17.353 1.00 62.03 303 PHE A N 1
ATOM 2414 C CA . PHE A 1 303 ? 14.770 -10.837 18.405 1.00 62.03 303 PHE A CA 1
ATOM 2415 C C . PHE A 1 303 ? 14.536 -10.056 19.700 1.00 62.03 303 PHE A C 1
ATOM 2417 O O . PHE A 1 303 ? 15.272 -9.114 19.991 1.00 62.03 303 PHE A O 1
ATOM 2424 N N . TYR A 1 304 ? 13.502 -10.438 20.450 1.00 61.53 304 TYR A N 1
ATOM 2425 C CA . TYR A 1 304 ? 13.124 -9.804 21.710 1.00 61.53 304 TYR A CA 1
ATOM 2426 C C . TYR A 1 304 ? 12.894 -10.879 22.775 1.00 61.53 304 TYR A C 1
ATOM 2428 O O . TYR A 1 304 ? 12.062 -11.769 22.592 1.00 61.53 304 TYR A O 1
ATOM 2436 N N . GLU A 1 305 ? 13.614 -10.787 23.896 1.00 52.72 305 GLU A N 1
ATOM 2437 C CA . GLU A 1 305 ? 13.484 -11.731 25.015 1.00 52.72 305 GLU A CA 1
ATOM 2438 C C . GLU A 1 305 ? 12.233 -11.466 25.871 1.00 52.72 305 GLU A C 1
ATOM 2440 O O . GLU A 1 305 ? 11.617 -12.404 26.387 1.00 52.72 305 GLU A O 1
ATOM 2445 N N . ALA A 1 306 ? 11.809 -10.204 25.987 1.00 56.78 306 ALA A N 1
ATOM 2446 C CA . ALA A 1 306 ? 10.609 -9.762 26.702 1.00 56.78 306 ALA A CA 1
ATOM 2447 C C . ALA A 1 306 ? 9.512 -9.262 25.741 1.00 56.78 306 ALA A C 1
ATOM 2449 O O . ALA A 1 306 ? 9.734 -9.119 24.537 1.00 56.78 306 ALA A O 1
ATOM 2450 N N . ALA A 1 307 ? 8.300 -9.016 26.258 1.00 53.69 307 ALA A N 1
ATOM 2451 C CA . ALA A 1 307 ? 7.268 -8.338 25.473 1.00 53.69 307 ALA A CA 1
ATOM 2452 C C . ALA A 1 307 ? 7.771 -6.938 25.091 1.00 53.69 307 ALA A C 1
ATOM 2454 O O . ALA A 1 307 ? 8.272 -6.223 25.951 1.00 53.69 307 ALA A O 1
ATOM 2455 N N . LEU A 1 308 ? 7.655 -6.569 23.810 1.00 54.50 308 LEU A N 1
ATOM 2456 C CA . LEU A 1 308 ? 8.103 -5.269 23.303 1.00 54.50 308 LEU A CA 1
ATOM 2457 C C . LEU A 1 308 ? 7.581 -4.119 24.182 1.00 54.50 308 LEU A C 1
ATOM 2459 O O . LEU A 1 308 ? 6.361 -3.938 24.254 1.00 54.50 308 LEU A O 1
ATOM 2463 N N . PRO A 1 309 ? 8.452 -3.281 24.764 1.00 50.47 309 PRO A N 1
ATOM 2464 C CA . PRO A 1 309 ? 8.025 -2.019 25.344 1.00 50.47 309 PRO A CA 1
ATOM 2465 C C . PRO A 1 309 ? 7.791 -1.038 24.196 1.00 50.47 309 PRO A C 1
ATOM 2467 O O . PRO A 1 309 ? 8.641 -0.228 23.841 1.00 50.47 309 PRO A O 1
ATOM 2470 N N . ILE A 1 310 ? 6.647 -1.167 23.527 1.00 52.34 310 ILE A N 1
ATOM 2471 C CA . ILE A 1 310 ? 6.278 -0.270 22.434 1.00 52.34 310 ILE A CA 1
ATOM 2472 C C . ILE A 1 310 ? 5.905 1.083 23.034 1.00 52.34 310 ILE A C 1
ATOM 2474 O O . ILE A 1 310 ? 4.777 1.280 23.484 1.00 52.34 310 ILE A O 1
ATOM 2478 N N . ARG A 1 311 ? 6.850 2.027 23.024 1.00 52.84 311 ARG A N 1
ATOM 2479 C CA . ARG A 1 311 ? 6.579 3.447 23.263 1.00 52.84 311 ARG A CA 1
ATOM 2480 C C . ARG A 1 311 ? 6.576 4.170 21.922 1.00 52.84 311 ARG A C 1
ATOM 2482 O O . ARG A 1 311 ? 7.537 4.089 21.155 1.00 52.84 311 ARG A O 1
ATOM 2489 N N . TRP A 1 312 ? 5.489 4.878 21.635 1.00 52.84 312 TRP A N 1
ATOM 2490 C CA . TRP A 1 312 ? 5.402 5.740 20.461 1.00 52.84 312 TRP A CA 1
ATOM 2491 C C . TRP A 1 312 ? 5.598 7.190 20.850 1.00 52.84 312 TRP A C 1
ATOM 2493 O O . TRP A 1 312 ? 4.972 7.679 21.788 1.00 52.84 312 TRP A O 1
ATOM 2503 N N . VAL A 1 313 ? 6.388 7.891 20.048 1.00 45.44 313 VAL A N 1
ATOM 2504 C CA . VAL A 1 313 ? 6.357 9.347 19.982 1.00 45.44 313 VAL A CA 1
ATOM 2505 C C . VAL A 1 313 ? 5.893 9.711 18.575 1.00 45.44 313 VAL A C 1
ATOM 2507 O O . VAL A 1 313 ? 6.557 9.401 17.583 1.00 45.44 313 VAL A O 1
ATOM 2510 N N . LEU A 1 314 ? 4.711 10.322 18.484 1.00 40.25 314 LEU A N 1
ATOM 2511 C CA . LEU A 1 314 ? 4.242 10.974 17.265 1.00 40.25 314 LEU A CA 1
ATOM 2512 C C . LEU A 1 314 ? 4.938 12.330 17.180 1.00 40.25 314 LEU A C 1
ATOM 2514 O O . LEU A 1 314 ? 4.607 13.248 17.927 1.00 40.25 314 LEU A O 1
ATOM 2518 N N . LEU A 1 315 ? 5.906 12.448 16.275 1.00 44.28 315 LEU A N 1
ATOM 2519 C CA . LEU A 1 315 ? 6.512 13.730 15.951 1.00 44.28 315 LEU A CA 1
ATOM 2520 C C . LEU A 1 315 ? 5.637 14.411 14.905 1.00 44.28 315 LEU A C 1
ATOM 2522 O O . LEU A 1 315 ? 5.643 14.054 13.722 1.00 44.28 315 LEU A O 1
ATOM 2526 N N . ARG A 1 316 ? 4.851 15.383 15.369 1.00 39.66 316 ARG A N 1
ATOM 2527 C CA . ARG A 1 316 ? 4.320 16.438 14.513 1.00 39.66 316 ARG A CA 1
ATOM 2528 C C . ARG A 1 316 ? 5.300 17.595 14.537 1.00 39.66 316 ARG A C 1
ATOM 2530 O O . ARG A 1 316 ? 5.665 18.052 15.612 1.00 39.66 316 ARG A O 1
ATOM 2537 N N . ASP A 1 317 ? 5.659 18.071 13.356 1.00 47.81 317 ASP A N 1
ATOM 2538 C CA . ASP A 1 317 ? 6.149 19.430 13.205 1.00 47.81 317 ASP A CA 1
ATOM 2539 C C . ASP A 1 317 ? 4.937 20.374 13.293 1.00 47.81 317 ASP A C 1
ATOM 2541 O O . ASP A 1 317 ? 4.042 20.266 12.446 1.00 47.81 317 ASP A O 1
ATOM 2545 N N . PRO A 1 318 ? 4.847 21.245 14.315 1.00 40.62 318 PRO A N 1
ATOM 2546 C CA . PRO A 1 318 ? 3.766 22.221 14.436 1.00 40.62 318 PRO A CA 1
ATOM 2547 C C . PRO A 1 318 ? 3.685 23.169 13.231 1.00 40.62 318 PRO A C 1
ATOM 2549 O O . PRO A 1 318 ? 2.607 23.677 12.936 1.00 40.62 318 PRO A O 1
ATOM 2552 N N . GLU A 1 319 ? 4.800 23.371 12.521 1.00 45.25 319 GLU A N 1
ATOM 2553 C CA . GLU A 1 319 ? 4.925 24.270 11.369 1.00 45.25 319 GLU A CA 1
ATOM 2554 C C . GLU A 1 319 ? 4.716 23.562 10.017 1.00 45.25 319 GLU A C 1
ATOM 2556 O O . GLU A 1 319 ? 4.657 24.219 8.978 1.00 45.25 319 GLU A O 1
ATOM 2561 N N . GLY A 1 320 ? 4.593 22.228 10.006 1.00 45.97 320 GLY A N 1
ATOM 2562 C CA . GLY A 1 320 ? 4.282 21.434 8.810 1.00 45.97 320 GLY A CA 1
ATOM 2563 C C . GLY A 1 320 ? 5.385 21.345 7.744 1.00 45.97 320 GLY A C 1
ATOM 2564 O O . GLY A 1 320 ? 5.111 20.890 6.633 1.00 45.97 320 GLY A O 1
ATOM 2565 N N . LYS A 1 321 ? 6.621 21.747 8.052 1.00 47.09 321 LYS A N 1
ATOM 2566 C CA . LYS A 1 321 ? 7.781 21.688 7.146 1.00 47.09 321 LYS A CA 1
ATOM 2567 C C . LYS A 1 321 ? 8.394 20.288 7.081 1.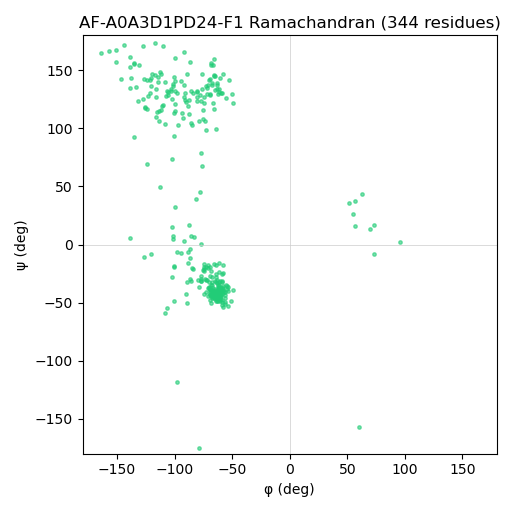00 47.09 321 LYS A C 1
ATOM 2569 O O . LYS A 1 321 ? 8.913 19.892 6.038 1.00 47.09 321 LYS A O 1
ATOM 2574 N N . LEU A 1 322 ? 8.314 19.519 8.167 1.00 45.62 322 LEU A N 1
ATOM 2575 C CA . LEU A 1 322 ? 8.787 18.138 8.232 1.00 45.62 322 LEU A CA 1
ATOM 2576 C C . LEU A 1 322 ? 7.641 17.134 8.105 1.00 45.62 322 LEU A C 1
ATOM 2578 O O . LEU A 1 322 ? 6.529 17.306 8.610 1.00 45.62 322 LEU A O 1
ATOM 2582 N N . LYS A 1 323 ? 7.941 16.016 7.442 1.00 45.34 323 LYS A N 1
ATOM 2583 C CA . LYS A 1 323 ? 7.006 14.900 7.305 1.00 45.34 323 LYS A CA 1
ATOM 2584 C C . LYS A 1 323 ? 6.690 14.329 8.688 1.00 45.34 323 LYS A C 1
ATOM 2586 O O . LYS A 1 323 ? 7.603 13.993 9.432 1.00 45.34 323 LYS A O 1
ATOM 2591 N N . THR A 1 324 ? 5.406 14.160 9.011 1.00 45.12 324 THR A N 1
ATOM 2592 C CA . THR A 1 324 ? 4.985 13.488 10.250 1.00 45.12 324 THR A CA 1
ATOM 2593 C C . THR A 1 324 ? 5.603 12.095 10.327 1.00 45.12 324 THR A C 1
ATOM 2595 O O . THR A 1 324 ? 5.450 11.284 9.406 1.00 45.12 324 THR A O 1
ATOM 2598 N N . MET A 1 325 ? 6.285 11.813 11.434 1.00 45.91 325 MET A N 1
ATOM 2599 C CA . MET A 1 325 ? 6.921 10.526 11.685 1.00 45.91 325 MET A CA 1
ATOM 2600 C C . MET A 1 325 ? 6.391 9.945 12.991 1.00 45.91 325 MET A C 1
ATOM 2602 O O . MET A 1 325 ? 6.399 10.593 14.035 1.00 45.91 325 MET A O 1
ATOM 2606 N N . ALA A 1 326 ? 5.929 8.700 12.928 1.00 46.75 326 ALA A N 1
ATOM 2607 C CA . ALA A 1 326 ? 5.726 7.894 14.118 1.00 46.75 326 ALA A CA 1
ATOM 2608 C C . ALA A 1 326 ? 7.054 7.183 14.396 1.00 46.75 326 ALA A C 1
ATOM 2610 O O . ALA A 1 326 ? 7.545 6.452 13.535 1.00 46.75 326 ALA A O 1
ATOM 2611 N N . LEU A 1 327 ? 7.665 7.427 15.554 1.00 51.19 327 LEU A N 1
ATOM 2612 C CA . LEU A 1 327 ? 8.881 6.727 15.959 1.00 51.19 327 LEU A CA 1
ATOM 2613 C C . LEU A 1 327 ? 8.542 5.704 17.035 1.00 51.19 327 LEU A C 1
ATOM 2615 O O . LEU A 1 327 ? 7.897 6.015 18.037 1.00 51.19 327 LEU A O 1
ATOM 2619 N N . LEU A 1 328 ? 8.996 4.478 16.792 1.00 50.19 328 LEU A N 1
ATOM 2620 C CA . LEU A 1 328 ? 8.983 3.397 17.756 1.00 50.19 328 LEU A CA 1
ATOM 2621 C C . LEU A 1 328 ? 10.268 3.477 18.581 1.00 50.19 328 LEU A C 1
ATOM 2623 O O . LEU A 1 328 ? 11.349 3.209 18.052 1.00 50.19 328 LEU A O 1
ATOM 2627 N N . CYS A 1 329 ? 10.149 3.802 19.864 1.00 51.38 329 CYS A N 1
ATOM 2628 C CA . CYS A 1 329 ? 11.232 3.611 20.816 1.00 51.38 329 CYS A CA 1
ATOM 2629 C C . CYS A 1 329 ? 10.971 2.328 21.605 1.00 51.38 329 CYS A C 1
ATOM 2631 O O . CYS A 1 329 ? 9.933 2.194 22.250 1.00 51.38 329 CYS A O 1
ATOM 2633 N N . THR A 1 330 ? 11.908 1.386 21.524 1.00 48.69 330 THR A N 1
ATOM 2634 C CA . THR A 1 330 ? 11.894 0.137 22.301 1.00 48.69 330 THR A CA 1
ATOM 2635 C C . THR A 1 330 ? 12.839 0.189 23.500 1.00 48.69 330 THR A C 1
ATOM 2637 O O . THR A 1 330 ? 13.037 -0.829 24.148 1.00 48.69 330 THR A O 1
ATOM 2640 N N . ASP A 1 331 ? 13.469 1.337 23.757 1.00 48.25 331 ASP A N 1
ATOM 2641 C CA . ASP A 1 331 ? 14.416 1.519 24.854 1.00 48.25 331 ASP A CA 1
ATOM 2642 C C . ASP A 1 331 ? 13.716 2.201 26.036 1.00 48.25 331 ASP A C 1
ATOM 2644 O O . ASP A 1 331 ? 13.260 3.346 25.948 1.00 48.25 331 ASP A O 1
ATOM 2648 N N . GLU A 1 332 ? 13.598 1.470 27.143 1.00 50.50 332 GLU A N 1
ATOM 2649 C CA . GLU A 1 332 ? 12.898 1.921 28.346 1.00 50.50 332 GLU A CA 1
ATOM 2650 C C . GLU A 1 332 ? 13.650 3.021 29.106 1.00 50.50 332 GLU A C 1
ATOM 2652 O O . GLU A 1 332 ? 13.015 3.768 29.859 1.00 50.50 332 GLU A O 1
ATOM 2657 N N . SER A 1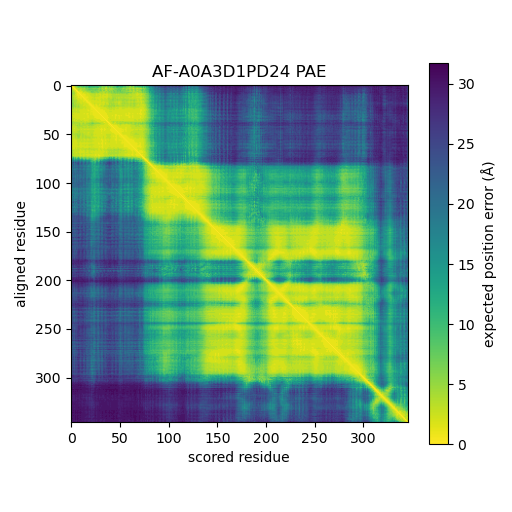 333 ? 14.962 3.162 28.874 1.00 49.75 333 SER A N 1
ATOM 2658 C CA . SER A 1 333 ? 15.826 4.150 29.535 1.00 49.75 333 SER A CA 1
ATOM 2659 C C . SER A 1 333 ? 15.617 5.582 29.028 1.00 49.75 333 SER A C 1
ATOM 2661 O O . SER A 1 333 ? 15.984 6.553 29.697 1.00 49.75 333 SER A O 1
ATOM 2663 N N . PHE A 1 334 ? 14.983 5.743 27.863 1.00 43.00 334 PHE A N 1
ATOM 2664 C CA . PHE A 1 334 ? 14.725 7.049 27.269 1.00 43.00 334 PHE A CA 1
ATOM 2665 C C . PHE A 1 334 ? 13.374 7.628 27.710 1.00 43.00 334 PHE A C 1
ATOM 2667 O O . PHE A 1 334 ? 12.305 7.063 27.468 1.00 43.00 334 PHE A O 1
ATOM 2674 N N . ALA A 1 335 ? 13.417 8.826 28.299 1.00 48.59 335 ALA A N 1
ATOM 2675 C CA . ALA A 1 335 ? 12.228 9.635 28.549 1.00 48.59 335 ALA A CA 1
ATOM 2676 C C . ALA A 1 335 ? 11.618 10.134 27.225 1.00 48.59 335 ALA A C 1
ATOM 2678 O O . ALA A 1 335 ? 12.345 10.595 26.340 1.00 48.59 335 ALA A O 1
ATOM 2679 N N . SER A 1 336 ? 10.286 10.119 27.111 1.00 45.25 336 SER A N 1
ATOM 2680 C CA . SER A 1 336 ? 9.520 10.498 25.908 1.00 45.25 336 SER A CA 1
ATOM 2681 C C . SER A 1 336 ? 9.952 11.850 25.322 1.00 45.25 336 SER A C 1
ATOM 2683 O O . SER A 1 336 ? 10.095 11.990 24.112 1.00 45.25 336 SER A O 1
ATOM 2685 N N . LEU A 1 337 ? 10.244 12.825 26.190 1.00 44.16 337 LEU A N 1
ATOM 2686 C CA . LEU A 1 337 ? 10.698 14.173 25.825 1.00 44.16 337 LEU A CA 1
ATOM 2687 C C . LEU A 1 337 ? 12.132 14.215 25.256 1.00 44.16 337 LEU A C 1
ATOM 2689 O O . LEU A 1 337 ? 12.415 15.029 24.380 1.00 44.16 337 LEU A O 1
ATOM 2693 N N . LYS A 1 338 ? 13.034 13.324 25.697 1.00 42.97 338 LYS A N 1
ATOM 2694 C CA . LYS A 1 338 ? 14.405 13.222 25.154 1.00 42.97 338 LYS A CA 1
ATOM 2695 C C . LYS A 1 338 ? 14.431 12.587 23.759 1.00 42.97 338 LYS A C 1
ATOM 2697 O O . LYS A 1 338 ? 15.289 12.925 22.953 1.00 42.97 338 LYS A O 1
ATOM 2702 N N . ILE A 1 339 ? 13.478 11.701 23.459 1.00 45.69 339 ILE A N 1
ATOM 2703 C CA . ILE A 1 339 ? 13.317 11.090 22.126 1.00 45.69 339 ILE A CA 1
ATOM 2704 C C . ILE A 1 339 ? 12.889 12.153 21.105 1.00 45.69 339 ILE A C 1
ATOM 2706 O O . ILE A 1 339 ? 13.398 12.172 19.987 1.00 45.69 339 ILE A O 1
ATOM 2710 N N . VAL A 1 340 ? 12.002 13.071 21.508 1.00 40.75 340 VAL A N 1
ATOM 2711 C CA . VAL A 1 340 ? 11.588 14.221 20.689 1.00 40.75 340 VAL A CA 1
ATOM 2712 C C . VAL A 1 340 ? 12.775 15.140 20.388 1.00 40.75 340 VAL A C 1
ATOM 2714 O O . VAL A 1 340 ? 13.010 15.488 19.233 1.00 40.75 340 VAL A O 1
ATOM 2717 N N . SER A 1 341 ? 13.562 15.505 21.405 1.00 38.09 341 SER A N 1
ATOM 2718 C CA . SER A 1 341 ? 14.621 16.514 21.260 1.00 38.09 341 SER A CA 1
ATOM 2719 C C . SER A 1 341 ? 15.842 16.054 20.452 1.00 38.09 341 SER A C 1
ATOM 2721 O O . SER A 1 341 ? 16.462 16.874 19.776 1.00 38.09 341 SER A O 1
ATOM 2723 N N . LEU A 1 342 ? 16.180 14.761 20.477 1.00 34.53 342 LEU A N 1
ATOM 2724 C CA . LEU A 1 342 ? 17.297 14.190 19.708 1.00 34.53 342 LEU A CA 1
ATOM 2725 C C . LEU A 1 342 ? 17.041 14.173 18.194 1.00 34.53 342 LEU A C 1
ATOM 2727 O O . LEU A 1 342 ? 17.990 14.226 17.415 1.00 34.53 342 LEU A O 1
ATOM 2731 N N . PHE A 1 343 ? 15.774 14.108 17.781 1.00 40.91 343 PHE A N 1
ATOM 2732 C CA . PHE A 1 343 ? 15.388 13.959 16.377 1.00 40.91 343 PHE A CA 1
ATOM 2733 C C . PHE A 1 343 ? 14.921 15.253 15.720 1.00 40.91 343 PHE A C 1
ATOM 2735 O O . PHE A 1 343 ? 15.149 15.405 14.532 1.00 40.91 343 PHE A O 1
ATOM 2742 N N . VAL A 1 344 ? 14.363 16.213 16.466 1.00 37.91 344 VAL A N 1
ATOM 2743 C CA . VAL A 1 344 ? 14.092 17.571 15.941 1.00 37.91 344 VAL A CA 1
ATOM 2744 C C . VAL A 1 344 ? 15.394 18.308 15.565 1.00 37.91 344 VAL A C 1
ATOM 2746 O O . VAL A 1 344 ? 15.372 19.277 14.817 1.00 37.91 344 VAL A O 1
ATOM 2749 N N . ARG A 1 345 ? 16.547 17.840 16.066 1.00 32.22 345 ARG A N 1
ATOM 2750 C CA . ARG A 1 345 ? 17.883 18.377 15.755 1.00 32.22 345 ARG A CA 1
ATOM 2751 C C . ARG A 1 345 ? 18.596 17.687 14.576 1.00 32.22 345 ARG A C 1
ATOM 2753 O O . ARG A 1 345 ? 19.749 18.022 14.314 1.00 32.22 345 ARG A O 1
ATOM 2760 N N . ARG A 1 346 ? 17.959 16.729 13.898 1.00 32.06 346 ARG A N 1
ATOM 2761 C CA . ARG A 1 346 ? 18.422 16.121 12.638 1.00 32.06 346 ARG A CA 1
ATOM 2762 C C . ARG A 1 346 ? 17.459 16.481 11.522 1.00 32.06 346 ARG A C 1
ATOM 2764 O O . ARG A 1 346 ? 17.954 16.623 10.386 1.00 32.06 346 ARG A O 1
#